Protein AF-A0A960NQZ5-F1 (afdb_monomer)

Structure (mmCIF, N/CA/C/O backbone):
data_AF-A0A960NQZ5-F1
#
_entry.id   AF-A0A960NQZ5-F1
#
loop_
_atom_site.group_PDB
_atom_site.id
_atom_site.type_symbol
_atom_site.label_atom_id
_atom_site.label_alt_id
_atom_site.label_comp_id
_atom_site.label_asym_id
_atom_site.label_entity_id
_atom_site.label_seq_id
_atom_site.pdbx_PDB_ins_code
_atom_site.Cartn_x
_atom_site.Cartn_y
_atom_site.Cartn_z
_atom_site.occupancy
_atom_site.B_iso_or_equiv
_atom_site.auth_seq_id
_atom_site.auth_comp_id
_atom_site.auth_asym_id
_atom_site.auth_atom_id
_atom_site.pdbx_PDB_model_num
ATOM 1 N N . MET A 1 1 ? -3.402 -42.164 -15.040 1.00 51.09 1 MET A N 1
ATOM 2 C CA . MET A 1 1 ? -3.351 -40.720 -14.704 1.00 51.09 1 MET A CA 1
ATOM 3 C C . MET A 1 1 ? -2.113 -40.122 -15.363 1.00 51.09 1 MET A C 1
ATOM 5 O O . MET A 1 1 ? -1.029 -40.626 -15.114 1.00 51.09 1 MET A O 1
ATOM 9 N N . ASN A 1 2 ? -2.264 -39.126 -16.243 1.00 53.41 2 ASN A N 1
ATOM 10 C CA . ASN A 1 2 ? -1.155 -38.558 -17.027 1.00 53.41 2 ASN A CA 1
ATOM 11 C C . ASN A 1 2 ? -0.142 -37.811 -16.142 1.00 53.41 2 ASN A C 1
ATOM 13 O O . ASN A 1 2 ? -0.533 -36.927 -15.376 1.00 53.41 2 ASN A O 1
ATOM 17 N N . SER A 1 3 ? 1.156 -38.098 -16.307 1.00 60.03 3 SER A N 1
ATOM 18 C CA . SER A 1 3 ? 2.256 -37.440 -15.573 1.00 60.03 3 SER A CA 1
ATOM 19 C C . SER A 1 3 ? 2.237 -35.912 -15.677 1.00 60.03 3 SER A C 1
ATOM 21 O O . SER A 1 3 ? 2.600 -35.227 -14.729 1.00 60.03 3 SER A O 1
ATOM 23 N N . THR A 1 4 ? 1.744 -35.345 -16.779 1.00 63.69 4 THR A N 1
ATOM 24 C CA . THR A 1 4 ? 1.601 -33.890 -16.965 1.00 63.69 4 THR A CA 1
ATOM 25 C C . THR A 1 4 ? 0.576 -33.255 -16.021 1.00 63.69 4 THR A C 1
ATOM 27 O O . THR A 1 4 ? 0.809 -32.158 -15.511 1.00 63.69 4 THR A O 1
ATOM 30 N N . ALA A 1 5 ? -0.528 -33.946 -15.724 1.00 58.44 5 ALA A N 1
ATOM 31 C CA . ALA A 1 5 ? -1.544 -33.459 -14.790 1.00 58.44 5 ALA A CA 1
ATOM 32 C C . ALA A 1 5 ? -1.043 -33.494 -13.336 1.00 58.44 5 ALA A C 1
ATOM 34 O O . ALA A 1 5 ? -1.313 -32.570 -12.568 1.00 58.44 5 ALA A O 1
ATOM 35 N N . ALA A 1 6 ? -0.265 -34.520 -12.978 1.00 58.34 6 ALA A N 1
ATOM 36 C CA . ALA A 1 6 ? 0.359 -34.635 -11.662 1.00 58.34 6 ALA A CA 1
ATOM 37 C C . ALA A 1 6 ? 1.424 -33.545 -11.435 1.00 58.34 6 ALA A C 1
ATOM 39 O O . ALA A 1 6 ? 1.431 -32.902 -10.384 1.00 58.34 6 ALA A O 1
ATOM 40 N N . THR A 1 7 ? 2.260 -33.254 -12.437 1.00 61.59 7 THR A N 1
ATOM 41 C CA . THR A 1 7 ? 3.264 -32.178 -12.367 1.00 61.59 7 THR A CA 1
ATOM 42 C C . THR A 1 7 ? 2.617 -30.795 -12.242 1.00 61.59 7 THR A C 1
ATOM 44 O O . THR A 1 7 ? 3.030 -30.001 -11.397 1.00 61.59 7 THR A O 1
ATOM 47 N N . ALA A 1 8 ? 1.547 -30.527 -12.999 1.00 60.34 8 ALA A N 1
ATOM 48 C CA . ALA A 1 8 ? 0.798 -29.267 -12.929 1.00 60.34 8 ALA A CA 1
ATOM 49 C C . ALA A 1 8 ? -0.034 -29.101 -11.641 1.00 60.34 8 ALA A C 1
ATOM 51 O O . ALA A 1 8 ? -0.421 -27.989 -11.275 1.00 60.34 8 ALA A O 1
ATOM 52 N N . ALA A 1 9 ? -0.379 -30.196 -10.960 1.00 59.53 9 ALA A N 1
ATOM 53 C CA . ALA A 1 9 ? -0.967 -30.138 -9.626 1.00 59.53 9 ALA A CA 1
ATOM 54 C C . ALA A 1 9 ? 0.113 -29.839 -8.575 1.00 59.53 9 ALA A C 1
ATOM 56 O O . ALA A 1 9 ? -0.083 -28.970 -7.729 1.00 59.53 9 ALA A O 1
ATOM 57 N N . ARG A 1 10 ? 1.276 -30.497 -8.670 1.00 60.41 10 ARG A N 1
ATOM 58 C CA . ARG A 1 10 ? 2.400 -30.314 -7.742 1.00 60.41 10 ARG A CA 1
ATOM 59 C C . ARG A 1 10 ? 2.958 -28.888 -7.774 1.00 60.41 10 ARG A C 1
ATOM 61 O O . ARG A 1 10 ? 3.167 -28.318 -6.709 1.00 60.41 10 ARG A O 1
ATOM 68 N N . SER A 1 11 ? 3.125 -28.285 -8.955 1.00 68.06 11 SER A N 1
ATOM 69 C CA . SER A 1 11 ? 3.586 -26.889 -9.069 1.00 68.06 11 SER A CA 1
ATOM 70 C C . SER A 1 11 ? 2.614 -25.903 -8.413 1.00 68.06 11 SER A C 1
ATOM 72 O O . SER A 1 11 ? 3.029 -25.000 -7.697 1.00 68.06 11 SER A O 1
ATOM 74 N N . ARG A 1 12 ? 1.307 -26.137 -8.565 1.00 66.69 12 ARG A N 1
ATOM 75 C CA . ARG A 1 12 ? 0.239 -25.279 -8.034 1.00 66.69 12 ARG A CA 1
ATOM 76 C C . ARG A 1 12 ? 0.196 -25.248 -6.508 1.00 66.69 12 ARG A C 1
ATOM 78 O O . ARG A 1 12 ? -0.053 -24.199 -5.924 1.00 66.69 12 ARG A O 1
ATOM 85 N N . TRP A 1 13 ? 0.437 -26.393 -5.871 1.00 67.56 13 TRP A N 1
ATOM 86 C CA . TRP A 1 13 ? 0.530 -26.487 -4.413 1.00 67.56 13 TRP A CA 1
ATOM 87 C C . TRP A 1 13 ? 1.811 -25.844 -3.876 1.00 67.56 13 TRP A C 1
ATOM 89 O O . TRP A 1 13 ? 1.761 -25.152 -2.863 1.00 67.56 13 TRP A O 1
ATOM 99 N N . VAL A 1 14 ? 2.935 -25.997 -4.582 1.00 71.75 14 VAL A N 1
ATOM 100 C CA . VAL A 1 14 ? 4.203 -25.339 -4.225 1.00 71.75 14 VAL A CA 1
ATOM 101 C C . VAL A 1 14 ? 4.087 -23.813 -4.340 1.00 71.75 14 VAL A C 1
ATOM 103 O O . VAL A 1 14 ? 4.524 -23.097 -3.444 1.00 71.75 14 VAL A O 1
ATOM 106 N N . GLU A 1 15 ? 3.419 -23.301 -5.377 1.00 70.56 15 GLU A N 1
ATOM 107 C CA . GLU A 1 15 ? 3.147 -21.864 -5.548 1.00 70.56 15 GLU A CA 1
ATOM 108 C C . GLU A 1 15 ? 2.175 -21.296 -4.497 1.00 70.56 15 GLU A C 1
ATOM 110 O O . GLU A 1 15 ? 2.203 -20.098 -4.210 1.00 70.56 15 GLU A O 1
ATOM 115 N N . ALA A 1 16 ? 1.305 -22.131 -3.922 1.00 72.31 16 ALA A N 1
ATOM 116 C CA . ALA A 1 16 ? 0.345 -21.730 -2.894 1.00 72.31 16 ALA A CA 1
ATOM 117 C C . ALA A 1 16 ? 0.937 -21.711 -1.476 1.00 72.31 16 ALA A C 1
ATOM 119 O O . ALA A 1 16 ? 0.377 -21.057 -0.596 1.00 72.31 16 ALA A O 1
ATOM 120 N N . TRP A 1 17 ? 2.061 -22.396 -1.243 1.00 77.88 17 TRP A N 1
ATOM 121 C CA . TRP A 1 17 ? 2.635 -22.540 0.095 1.00 77.88 17 TRP A CA 1
ATOM 122 C C . TRP A 1 17 ? 2.991 -21.212 0.774 1.00 77.88 17 TRP A C 1
ATOM 124 O O . TRP A 1 17 ? 2.628 -21.044 1.936 1.00 77.88 17 TRP A O 1
ATOM 134 N N . PRO A 1 18 ? 3.620 -20.225 0.108 1.00 76.69 18 PRO A N 1
ATOM 135 C CA . PRO A 1 18 ? 3.972 -19.004 0.816 1.00 76.69 18 PRO A CA 1
ATOM 136 C C . PRO A 1 18 ? 2.750 -18.114 1.103 1.00 76.69 18 PRO A C 1
ATOM 138 O O . PRO A 1 18 ? 2.785 -17.337 2.052 1.00 76.69 18 PRO A O 1
ATOM 141 N N . ASP A 1 19 ? 1.646 -18.276 0.365 1.00 73.19 19 ASP A N 1
ATOM 142 C CA . ASP A 1 19 ? 0.374 -17.610 0.684 1.00 73.19 19 ASP A CA 1
ATOM 143 C C . ASP A 1 19 ? -0.274 -18.257 1.917 1.00 73.19 19 ASP A C 1
ATOM 145 O O . ASP A 1 19 ? -0.779 -17.561 2.793 1.00 73.19 19 ASP A O 1
ATOM 149 N N . ALA A 1 20 ? -0.185 -19.587 2.034 1.00 74.56 20 ALA A N 1
ATOM 150 C CA . ALA A 1 20 ? -0.603 -20.313 3.232 1.00 74.56 20 ALA A CA 1
ATOM 151 C C . ALA A 1 20 ? 0.264 -19.959 4.456 1.00 74.56 20 ALA A C 1
ATOM 153 O O . ALA A 1 20 ? -0.261 -19.802 5.555 1.00 74.56 20 ALA A O 1
ATOM 154 N N . LEU A 1 21 ? 1.575 -19.773 4.277 1.00 79.06 21 LEU A N 1
ATOM 155 C CA . LEU A 1 21 ? 2.459 -19.291 5.342 1.00 79.06 21 LEU A CA 1
ATOM 156 C C . LEU A 1 21 ? 2.115 -17.861 5.764 1.00 79.06 21 LEU A C 1
ATOM 158 O O . LEU A 1 21 ? 2.070 -17.587 6.960 1.00 79.06 21 LEU A O 1
ATOM 162 N N . ALA A 1 22 ? 1.839 -16.963 4.815 1.00 76.06 22 ALA A N 1
ATOM 163 C CA . ALA A 1 22 ? 1.406 -15.605 5.131 1.00 76.06 22 ALA A CA 1
ATOM 164 C C . ALA A 1 22 ? 0.059 -15.602 5.877 1.00 76.06 22 ALA A C 1
ATOM 166 O O . ALA A 1 22 ? -0.100 -14.879 6.857 1.00 76.06 22 ALA A O 1
ATOM 167 N N . PHE A 1 23 ? -0.874 -16.470 5.477 1.00 75.38 23 PHE A N 1
ATOM 168 C CA . PHE A 1 23 ? -2.150 -16.673 6.163 1.00 75.38 23 PHE A CA 1
ATOM 169 C C . PHE A 1 23 ? -1.973 -17.117 7.618 1.00 75.38 23 PHE A C 1
ATOM 171 O O . PHE A 1 23 ? -2.480 -16.470 8.535 1.00 75.38 23 PHE A O 1
ATOM 178 N N . VAL A 1 24 ? -1.233 -18.210 7.835 1.00 80.62 24 VAL A N 1
ATOM 179 C CA . VAL A 1 24 ? -0.995 -18.763 9.176 1.00 80.62 24 VAL A CA 1
ATOM 180 C C . VAL A 1 24 ? -0.182 -17.791 10.026 1.00 80.62 24 VAL A C 1
ATOM 182 O O . VAL A 1 24 ? -0.505 -17.590 11.192 1.00 80.62 24 VAL A O 1
ATOM 185 N N . GLY A 1 25 ? 0.833 -17.148 9.446 1.00 81.62 25 GLY A N 1
ATOM 186 C CA . GLY A 1 25 ? 1.645 -16.139 10.121 1.00 81.62 25 GLY A CA 1
ATOM 187 C C . GLY A 1 25 ? 0.817 -14.942 10.582 1.00 81.62 25 GLY A C 1
ATOM 188 O O . GLY A 1 25 ? 0.929 -14.535 11.736 1.00 81.62 25 GLY A O 1
ATOM 189 N N . GLY A 1 26 ? -0.071 -14.425 9.727 1.00 77.44 26 GLY A N 1
ATOM 190 C CA . GLY A 1 26 ? -0.978 -13.337 10.091 1.00 77.44 26 GLY A CA 1
ATOM 191 C C . GLY A 1 26 ? -1.914 -13.722 11.238 1.00 77.44 26 GLY A C 1
ATOM 192 O O . GLY A 1 26 ? -2.037 -12.977 12.213 1.00 77.44 26 GLY A O 1
ATOM 193 N N . LEU A 1 27 ? -2.502 -14.921 11.170 1.00 78.12 27 LEU A N 1
ATOM 194 C CA . LEU A 1 27 ? -3.385 -15.430 12.219 1.00 78.12 27 LEU A CA 1
ATOM 195 C C . LEU A 1 27 ? -2.637 -15.640 13.544 1.00 78.12 27 LEU A C 1
ATOM 197 O O . LEU A 1 27 ? -3.156 -15.292 14.602 1.00 78.12 27 LEU A O 1
ATOM 201 N N . ALA A 1 28 ? -1.408 -16.159 13.491 1.00 83.12 28 ALA A N 1
ATOM 202 C CA . ALA A 1 28 ? -0.568 -16.368 14.666 1.00 83.12 28 ALA A CA 1
ATOM 203 C C . ALA A 1 28 ? -0.187 -15.046 15.346 1.00 83.12 28 ALA A C 1
ATOM 205 O O . ALA A 1 28 ? -0.262 -14.955 16.571 1.00 83.12 28 ALA A O 1
ATOM 206 N N . VAL A 1 29 ? 0.164 -14.011 14.571 1.00 82.69 29 VAL A N 1
ATOM 207 C CA . VAL A 1 29 ? 0.446 -12.666 15.103 1.00 82.69 29 VAL A CA 1
ATOM 208 C C . VAL A 1 29 ? -0.793 -12.090 15.783 1.00 82.69 29 VAL A C 1
ATOM 210 O O . VAL A 1 29 ? -0.707 -11.663 16.933 1.00 82.69 29 VAL A O 1
ATOM 213 N N . ALA A 1 30 ? -1.949 -12.133 15.113 1.00 81.69 30 ALA A N 1
ATOM 214 C CA . ALA A 1 30 ? -3.199 -11.619 15.667 1.00 81.69 30 ALA A CA 1
ATOM 215 C C . ALA A 1 30 ? -3.603 -12.351 16.959 1.00 81.69 30 ALA A C 1
ATOM 217 O O . ALA A 1 30 ? -3.996 -11.717 17.940 1.00 81.69 30 ALA A O 1
ATOM 218 N N . TRP A 1 31 ? -3.455 -13.679 16.982 1.00 81.31 31 TRP A N 1
ATOM 219 C CA . TRP A 1 31 ? -3.733 -14.505 18.155 1.00 81.31 31 TRP A CA 1
ATOM 220 C C . TRP A 1 31 ? -2.793 -14.187 19.321 1.00 81.31 31 TRP A C 1
ATOM 222 O O . TRP A 1 31 ? -3.250 -13.926 20.434 1.00 81.31 31 TRP A O 1
ATOM 232 N N . PHE A 1 32 ? -1.480 -14.169 19.072 1.00 87.50 32 PHE A N 1
ATOM 233 C CA . PHE A 1 32 ? -0.474 -13.915 20.104 1.00 87.50 32 PHE A CA 1
ATOM 234 C C . PHE A 1 32 ? -0.615 -12.516 20.710 1.00 87.50 32 PHE A C 1
ATOM 236 O O . PHE A 1 32 ? -0.531 -12.349 21.925 1.00 87.50 32 PHE A O 1
ATOM 243 N N . ALA A 1 33 ? -0.897 -11.519 19.872 1.00 85.06 33 ALA A N 1
ATOM 244 C CA . ALA A 1 33 ? -1.077 -10.141 20.302 1.00 85.06 33 ALA A CA 1
ATOM 245 C C . ALA A 1 33 ? -2.481 -9.847 20.870 1.00 85.06 33 ALA A C 1
ATOM 247 O O . ALA A 1 33 ? -2.750 -8.707 21.247 1.00 85.06 33 ALA A O 1
ATOM 248 N N . ARG A 1 34 ? -3.367 -10.857 20.952 1.00 87.88 34 ARG A N 1
ATOM 249 C CA . ARG A 1 34 ? -4.760 -10.746 21.434 1.00 87.88 34 ARG A CA 1
ATOM 250 C C . ARG A 1 34 ? -5.541 -9.616 20.758 1.00 87.88 34 ARG A C 1
ATOM 252 O O . ARG A 1 34 ? -6.336 -8.922 21.398 1.00 87.88 34 ARG A O 1
ATOM 259 N N . TRP A 1 35 ? -5.289 -9.439 19.466 1.00 87.19 35 TRP A N 1
ATOM 260 C CA . TRP A 1 35 ? -5.872 -8.368 18.673 1.00 87.19 35 TRP A CA 1
ATOM 261 C C . TRP A 1 35 ? -7.398 -8.427 18.685 1.00 87.19 35 TRP A C 1
ATOM 263 O O . TRP A 1 35 ? -7.996 -9.501 18.638 1.00 87.19 35 TRP A O 1
ATOM 273 N N . GLN A 1 36 ? -8.003 -7.247 18.771 1.00 86.62 36 GLN A N 1
ATOM 274 C CA . GLN A 1 36 ? -9.428 -6.981 18.611 1.00 86.62 36 GLN A CA 1
ATOM 275 C C . GLN A 1 36 ? -9.716 -6.501 17.184 1.00 86.62 36 GLN A C 1
ATOM 277 O O . GLN A 1 36 ? -8.801 -6.240 16.398 1.00 86.62 36 GLN A O 1
ATOM 282 N N . THR A 1 37 ? -10.996 -6.410 16.813 1.00 81.88 37 THR A N 1
ATOM 283 C CA . THR A 1 37 ? -11.402 -6.024 15.449 1.00 81.88 37 THR A CA 1
ATOM 284 C C . THR A 1 37 ? -10.767 -4.697 15.026 1.00 81.88 37 THR A C 1
ATOM 286 O O . THR A 1 37 ? -10.311 -4.578 13.892 1.00 81.88 37 THR A O 1
ATOM 289 N N . THR A 1 38 ? -10.642 -3.748 15.961 1.00 88.19 38 THR A N 1
ATOM 290 C CA . THR A 1 38 ? -9.900 -2.492 15.782 1.00 88.19 38 THR A CA 1
ATOM 291 C C . THR A 1 38 ? -8.464 -2.724 15.321 1.00 88.19 38 THR A C 1
ATOM 293 O O . THR A 1 38 ? -8.030 -2.133 14.336 1.00 88.19 38 THR A O 1
ATOM 296 N N . ASP A 1 39 ? -7.733 -3.612 15.990 1.00 89.75 39 ASP A N 1
ATOM 297 C CA . ASP A 1 39 ? -6.341 -3.897 15.653 1.00 89.75 39 ASP A CA 1
ATOM 298 C C . ASP A 1 39 ? -6.217 -4.484 14.246 1.00 89.75 39 ASP A C 1
ATOM 300 O O . ASP A 1 39 ? -5.328 -4.099 13.492 1.00 89.75 39 ASP A O 1
ATOM 304 N N . LEU A 1 40 ? -7.159 -5.349 13.856 1.00 84.44 40 LEU A N 1
ATOM 305 C CA . LEU A 1 40 ? -7.180 -5.944 12.524 1.00 84.44 40 LEU A CA 1
ATOM 306 C C . LEU A 1 40 ? -7.425 -4.906 11.425 1.00 84.44 40 LEU A C 1
ATOM 308 O O . LEU A 1 40 ? -6.712 -4.884 10.422 1.00 84.44 40 LEU A O 1
ATOM 312 N N . VAL A 1 41 ? -8.453 -4.067 11.570 1.00 86.44 41 VAL A N 1
ATOM 313 C CA . VAL A 1 41 ? -8.791 -3.099 10.515 1.00 86.44 41 VAL A CA 1
ATOM 314 C C . VAL A 1 41 ? -7.676 -2.070 10.340 1.00 86.44 41 VAL A C 1
ATOM 316 O O . VAL A 1 41 ? -7.329 -1.737 9.207 1.00 86.44 41 VAL A O 1
ATOM 319 N N . TRP A 1 42 ? -7.040 -1.639 11.434 1.00 92.62 42 TRP A N 1
ATOM 320 C CA . TRP A 1 42 ? -5.914 -0.710 11.375 1.00 92.62 42 TRP A CA 1
ATOM 321 C C . TRP A 1 42 ? -4.614 -1.357 10.902 1.00 92.62 42 TRP A C 1
ATOM 323 O O . TRP A 1 42 ? -3.864 -0.714 10.166 1.00 92.62 42 TRP A O 1
ATOM 333 N N . SER A 1 43 ? -4.352 -2.629 11.225 1.00 90.38 43 SER A N 1
ATOM 334 C CA . SER A 1 43 ? -3.197 -3.346 10.673 1.00 90.38 43 SER A CA 1
ATOM 335 C C . SER A 1 43 ? -3.337 -3.560 9.165 1.00 90.38 43 SER A C 1
ATOM 337 O O . SER A 1 43 ? -2.358 -3.420 8.426 1.00 90.38 43 SER A O 1
ATOM 339 N N . LEU A 1 44 ? -4.550 -3.864 8.689 1.00 87.38 44 LEU A N 1
ATOM 340 C CA . LEU A 1 44 ? -4.855 -3.986 7.263 1.00 87.38 44 LEU A CA 1
ATOM 341 C C . LEU A 1 44 ? -4.756 -2.636 6.549 1.00 87.38 44 LEU A C 1
ATOM 343 O O . LEU A 1 44 ? -4.164 -2.583 5.475 1.00 87.38 44 LEU A O 1
ATOM 347 N N . TRP A 1 45 ? -5.256 -1.554 7.153 1.00 93.00 45 TRP A N 1
ATOM 348 C CA . TRP A 1 45 ? -5.107 -0.194 6.625 1.00 93.00 45 TRP A CA 1
ATOM 349 C C . TRP A 1 45 ? -3.636 0.231 6.523 1.00 93.00 45 TRP A C 1
ATOM 351 O O . TRP A 1 45 ? -3.204 0.737 5.487 1.00 93.00 45 TRP A O 1
ATOM 361 N N . LEU A 1 46 ? -2.834 -0.021 7.565 1.00 94.88 46 LEU A N 1
ATOM 362 C CA . LEU A 1 46 ? -1.404 0.299 7.553 1.00 94.88 46 LEU A CA 1
ATOM 363 C C . LEU A 1 46 ? -0.678 -0.507 6.472 1.00 94.88 46 LEU A C 1
ATOM 365 O O . LEU A 1 46 ? 0.149 0.026 5.734 1.00 94.88 46 LEU A O 1
ATOM 369 N N . SER A 1 47 ? -1.012 -1.791 6.356 1.00 89.62 47 SER A N 1
ATOM 370 C CA . SER A 1 47 ? -0.424 -2.675 5.352 1.00 89.62 47 SER A CA 1
ATOM 371 C C . SER A 1 47 ? -0.810 -2.265 3.940 1.00 89.62 47 SER A C 1
ATOM 373 O O . SER A 1 47 ? 0.061 -2.212 3.074 1.00 89.62 47 SER A O 1
ATOM 375 N N . SER A 1 48 ? -2.082 -1.931 3.700 1.00 89.12 48 SER A N 1
ATOM 376 C CA . SER A 1 48 ? -2.522 -1.457 2.392 1.00 89.12 48 SER A CA 1
ATOM 377 C C . SER A 1 48 ? -1.810 -0.165 2.028 1.00 89.12 48 SER A C 1
ATOM 379 O O . SER A 1 48 ? -1.314 -0.077 0.912 1.00 89.12 48 SER A O 1
ATOM 381 N N . LEU A 1 49 ? -1.666 0.776 2.967 1.00 93.94 49 LEU A N 1
ATOM 382 C CA . LEU A 1 49 ? -0.944 2.025 2.750 1.00 93.94 49 LEU A CA 1
ATOM 383 C C . LEU A 1 49 ? 0.525 1.765 2.389 1.00 93.94 49 LEU A C 1
ATOM 385 O O . LEU A 1 49 ? 0.987 2.199 1.339 1.00 93.94 49 LEU A O 1
ATOM 389 N N . VAL A 1 50 ? 1.262 1.041 3.233 1.00 95.81 50 VAL A N 1
ATOM 390 C CA . VAL A 1 50 ? 2.714 0.864 3.073 1.00 95.81 50 VAL A CA 1
ATOM 391 C C . VAL A 1 50 ? 3.043 -0.049 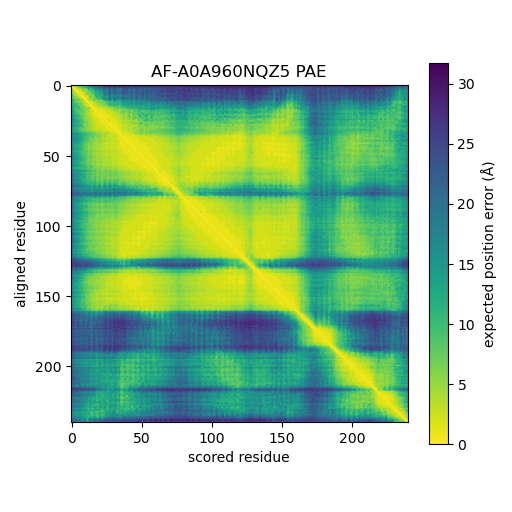1.893 1.00 95.81 50 VAL A C 1
ATOM 393 O O . VAL A 1 50 ? 3.814 0.330 1.011 1.00 95.81 50 VAL A O 1
ATOM 396 N N . VAL A 1 51 ? 2.451 -1.245 1.846 1.00 91.12 51 VAL A N 1
ATOM 397 C CA . VAL A 1 51 ? 2.731 -2.231 0.792 1.00 91.12 51 VAL A CA 1
ATOM 398 C C . VAL A 1 51 ? 2.139 -1.760 -0.535 1.00 91.12 51 VAL A C 1
ATOM 400 O O . VAL A 1 51 ? 2.802 -1.849 -1.567 1.00 91.12 51 VAL A O 1
ATOM 403 N N . GLY A 1 52 ? 0.935 -1.181 -0.521 1.00 87.88 52 GLY A N 1
ATOM 404 C CA . GLY A 1 52 ? 0.314 -0.586 -1.706 1.00 87.88 52 GLY A CA 1
ATOM 405 C C . GLY A 1 52 ? 1.129 0.563 -2.287 1.00 87.88 52 GLY A C 1
ATOM 406 O O . GLY A 1 52 ? 1.367 0.592 -3.496 1.00 87.88 52 GLY A O 1
ATOM 407 N N . TYR A 1 53 ? 1.645 1.462 -1.446 1.00 94.06 53 TYR A N 1
ATOM 408 C CA . TYR A 1 53 ? 2.508 2.540 -1.920 1.00 94.06 53 TYR A CA 1
ATOM 409 C C . TYR A 1 53 ? 3.845 2.019 -2.457 1.00 94.06 53 TYR A C 1
ATOM 411 O O . TYR A 1 53 ? 4.293 2.447 -3.521 1.00 94.06 53 TYR A O 1
ATOM 419 N N . ALA A 1 54 ? 4.447 1.024 -1.797 1.00 94.31 54 ALA A N 1
ATOM 420 C CA . ALA A 1 54 ? 5.636 0.353 -2.317 1.00 94.31 54 ALA A CA 1
ATOM 421 C C . ALA A 1 54 ? 5.381 -0.277 -3.700 1.00 94.31 54 ALA A C 1
ATOM 423 O O . ALA A 1 54 ? 6.229 -0.167 -4.586 1.00 94.31 54 ALA A O 1
ATOM 424 N N . MET A 1 55 ? 4.205 -0.872 -3.932 1.00 88.38 55 MET A N 1
ATOM 425 C CA . MET A 1 55 ? 3.809 -1.393 -5.247 1.00 88.38 55 MET A CA 1
ATOM 426 C C . MET A 1 55 ? 3.622 -0.287 -6.295 1.00 88.38 55 MET A C 1
ATOM 428 O O . MET A 1 55 ? 4.003 -0.476 -7.453 1.00 88.38 55 MET A O 1
ATOM 432 N N . ILE A 1 56 ? 3.082 0.877 -5.919 1.00 88.44 56 ILE A N 1
ATOM 433 C CA . ILE A 1 56 ? 2.980 2.046 -6.809 1.00 88.44 56 ILE A CA 1
ATOM 434 C C . ILE A 1 56 ? 4.376 2.500 -7.237 1.00 88.44 56 ILE A C 1
ATOM 436 O O . ILE A 1 56 ? 4.619 2.661 -8.433 1.00 88.44 56 ILE A O 1
ATOM 440 N N . LEU A 1 57 ? 5.313 2.640 -6.296 1.00 93.75 57 LEU A N 1
ATOM 441 C CA . LEU A 1 57 ? 6.700 2.995 -6.609 1.00 93.75 57 LEU A CA 1
ATOM 442 C C . LEU A 1 57 ? 7.358 1.928 -7.488 1.00 93.75 57 LEU A C 1
ATOM 444 O O . LEU A 1 57 ? 7.993 2.249 -8.495 1.00 93.75 57 LEU A 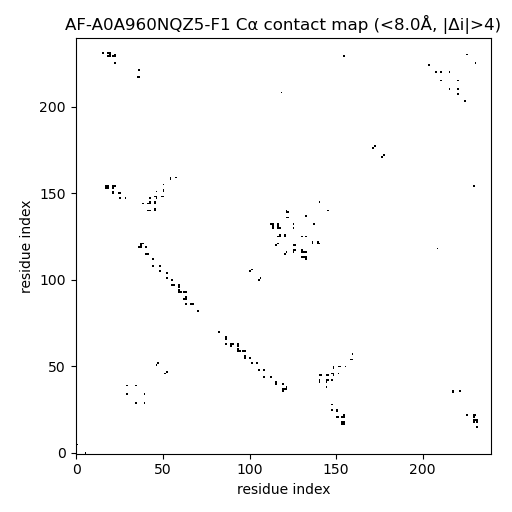O 1
ATOM 448 N N . TRP A 1 58 ? 7.169 0.652 -7.144 1.00 91.31 58 TRP A N 1
ATOM 449 C CA . TRP A 1 58 ? 7.736 -0.470 -7.881 1.00 91.31 58 TRP A CA 1
ATOM 450 C C . TRP A 1 58 ? 7.244 -0.521 -9.328 1.00 91.31 58 TRP A C 1
ATOM 452 O O . TRP A 1 58 ? 8.055 -0.689 -10.238 1.00 91.31 58 TRP A O 1
ATOM 462 N N . SER A 1 59 ? 5.940 -0.369 -9.548 1.00 86.94 59 SER A N 1
ATOM 463 C CA . SER A 1 59 ? 5.323 -0.438 -10.875 1.00 86.94 59 SER A CA 1
ATOM 464 C C . SER A 1 59 ? 5.579 0.822 -11.703 1.00 86.94 59 SER A C 1
ATOM 466 O O . SER A 1 59 ? 5.947 0.707 -12.871 1.00 86.94 59 SER A O 1
ATOM 468 N N . SER A 1 60 ? 5.484 2.008 -11.096 1.00 88.56 60 SER A N 1
ATOM 469 C CA . SER A 1 60 ? 5.708 3.288 -11.786 1.00 88.56 60 SER A CA 1
ATOM 470 C C . SER A 1 60 ? 7.155 3.450 -12.247 1.00 88.56 60 SER A C 1
ATOM 472 O O . SER A 1 60 ? 7.400 4.030 -13.297 1.00 88.56 60 SER A O 1
ATOM 474 N N . THR A 1 61 ? 8.121 2.889 -11.512 1.00 91.69 61 THR A N 1
ATOM 475 C CA . THR A 1 61 ? 9.540 2.894 -11.913 1.00 91.69 61 THR A CA 1
ATOM 476 C C . THR A 1 61 ? 9.944 1.688 -12.764 1.00 91.69 61 THR A C 1
ATOM 478 O O . THR A 1 61 ? 11.089 1.618 -13.202 1.00 91.69 61 THR A O 1
ATOM 481 N N . GLY A 1 62 ? 9.039 0.740 -13.039 1.00 89.19 62 GLY A N 1
ATOM 482 C CA . GLY A 1 62 ? 9.358 -0.494 -13.769 1.00 89.19 62 GLY A CA 1
ATOM 483 C C . GLY A 1 62 ? 9.959 -0.238 -15.152 1.00 89.19 62 GLY A C 1
ATOM 484 O O . GLY A 1 62 ? 11.049 -0.724 -15.448 1.00 89.19 62 GLY A O 1
ATOM 485 N N . MET A 1 63 ? 9.307 0.611 -15.951 1.00 86.06 63 MET A N 1
ATOM 486 C CA . MET A 1 63 ? 9.789 0.985 -17.287 1.00 86.06 63 MET A CA 1
ATOM 487 C C . MET A 1 63 ? 11.136 1.717 -17.231 1.00 86.06 63 MET A C 1
ATOM 489 O O . MET A 1 63 ? 12.001 1.486 -18.072 1.00 86.06 63 MET A O 1
ATOM 493 N N . LEU A 1 64 ? 11.341 2.563 -16.216 1.00 88.75 64 LEU A N 1
ATOM 494 C CA . LEU A 1 64 ? 12.604 3.267 -16.011 1.00 88.75 64 LEU A CA 1
ATOM 495 C C . LEU A 1 64 ? 13.743 2.294 -15.675 1.00 88.75 64 LEU A C 1
ATOM 497 O O . LEU A 1 64 ? 14.831 2.421 -16.229 1.00 88.75 64 LEU A O 1
ATOM 501 N N . ARG A 1 65 ? 13.493 1.301 -14.809 1.00 91.62 65 ARG A N 1
ATOM 502 C CA . ARG A 1 65 ? 14.477 0.259 -14.471 1.00 91.62 65 ARG A CA 1
ATOM 503 C C . ARG A 1 65 ? 14.846 -0.578 -15.693 1.00 91.62 65 ARG A C 1
ATOM 505 O O . ARG A 1 65 ? 16.028 -0.791 -15.942 1.00 91.62 65 ARG A O 1
ATOM 512 N N . GLU A 1 66 ? 13.854 -1.021 -16.465 1.00 87.94 66 GLU A N 1
ATOM 513 C CA . GLU A 1 66 ? 14.076 -1.791 -17.698 1.00 87.94 66 GLU A CA 1
ATOM 514 C C . GLU A 1 66 ? 14.881 -0.987 -18.725 1.00 87.94 66 GLU A C 1
ATOM 516 O O . GLU A 1 66 ? 15.854 -1.494 -19.288 1.00 87.94 66 GLU A O 1
ATOM 521 N N . PHE A 1 67 ? 14.528 0.288 -18.917 1.00 87.94 67 PHE A N 1
ATOM 522 C CA . PHE A 1 67 ? 15.261 1.190 -19.797 1.00 87.94 67 PHE A CA 1
ATOM 523 C C . PHE A 1 67 ? 16.705 1.403 -19.329 1.00 87.94 67 PHE A C 1
ATOM 525 O O . PHE A 1 67 ? 17.621 1.305 -20.139 1.00 87.94 67 PHE A O 1
ATOM 532 N N . ALA A 1 68 ? 16.927 1.649 -18.035 1.00 88.06 68 ALA A N 1
ATOM 533 C CA . ALA A 1 68 ? 18.260 1.874 -17.479 1.00 88.06 68 ALA A CA 1
ATOM 534 C C . ALA A 1 68 ? 19.174 0.650 -17.653 1.00 88.06 68 ALA A C 1
ATOM 536 O O . ALA A 1 68 ? 20.322 0.795 -18.077 1.00 88.06 68 ALA A O 1
ATOM 537 N N . VAL A 1 69 ? 18.655 -0.557 -17.395 1.00 87.88 69 VAL A N 1
ATOM 538 C CA . VAL A 1 69 ? 19.388 -1.812 -17.628 1.00 87.88 69 VAL A CA 1
ATOM 539 C C . VAL A 1 69 ? 19.710 -1.975 -19.116 1.00 87.88 69 VAL A C 1
ATOM 541 O O . VAL A 1 69 ? 20.865 -2.204 -19.472 1.00 87.88 69 VAL A O 1
ATOM 544 N N . GLY A 1 70 ? 18.720 -1.790 -19.997 1.00 86.31 70 GLY A N 1
ATOM 545 C CA . GLY A 1 70 ? 18.914 -1.894 -21.444 1.00 86.31 70 GLY A CA 1
ATOM 546 C C . GLY A 1 70 ? 19.949 -0.898 -21.974 1.00 86.31 70 GLY A C 1
ATOM 547 O O . GLY A 1 70 ? 20.892 -1.292 -22.660 1.00 86.31 70 GLY A O 1
ATOM 548 N N . ALA A 1 71 ? 19.831 0.374 -21.591 1.00 84.62 71 ALA A N 1
ATOM 549 C CA . ALA A 1 71 ? 20.735 1.442 -22.002 1.00 84.62 71 ALA A CA 1
ATOM 550 C C . ALA A 1 71 ? 22.178 1.219 -21.523 1.00 84.62 71 ALA A C 1
ATOM 552 O O . ALA A 1 71 ? 23.104 1.527 -22.271 1.00 84.62 71 ALA A O 1
ATOM 553 N N . GLY A 1 72 ? 22.370 0.658 -20.321 1.00 83.75 72 GLY A N 1
ATOM 554 C CA . GLY A 1 72 ? 23.694 0.320 -19.786 1.00 83.75 72 GLY A CA 1
ATOM 555 C C . GLY A 1 72 ? 24.357 -0.877 -20.479 1.00 83.75 72 GLY A C 1
ATOM 556 O O . GLY A 1 72 ? 25.582 -0.940 -20.564 1.00 83.75 72 GLY A O 1
ATOM 557 N N . THR A 1 73 ? 23.563 -1.817 -21.000 1.00 88.12 73 THR A N 1
ATOM 558 C CA . THR A 1 73 ? 24.080 -2.984 -21.745 1.00 88.12 73 THR A CA 1
ATOM 559 C C . THR A 1 73 ? 24.317 -2.715 -23.232 1.00 88.12 73 THR A C 1
ATOM 561 O O . THR A 1 73 ? 25.132 -3.394 -23.856 1.00 88.12 73 THR A O 1
ATOM 564 N N . ASP A 1 74 ? 23.638 -1.723 -23.809 1.00 82.38 74 ASP A N 1
ATOM 565 C CA . ASP A 1 74 ? 23.731 -1.404 -25.231 1.00 82.38 74 ASP A CA 1
ATOM 566 C C . ASP A 1 74 ? 24.959 -0.537 -25.554 1.00 82.38 74 ASP A C 1
ATOM 568 O O . ASP A 1 74 ? 25.012 0.654 -25.233 1.00 82.38 74 ASP A O 1
ATOM 572 N N . ARG A 1 75 ? 25.921 -1.137 -26.264 1.00 82.62 75 ARG A N 1
ATOM 573 C CA . ARG A 1 75 ? 27.180 -0.502 -26.683 1.00 82.62 75 ARG A CA 1
ATOM 574 C C . ARG A 1 75 ? 27.145 0.128 -28.078 1.00 82.62 75 ARG A C 1
ATOM 576 O O . ARG A 1 75 ? 28.199 0.484 -28.594 1.00 82.62 75 ARG A O 1
ATOM 583 N N . THR A 1 76 ? 25.971 0.274 -28.691 1.00 81.81 76 THR A N 1
ATOM 584 C CA . THR A 1 76 ? 25.842 0.838 -30.043 1.00 81.81 76 THR A CA 1
ATOM 585 C C . THR A 1 76 ? 26.276 2.317 -30.081 1.00 81.81 76 THR A C 1
ATOM 587 O O . THR A 1 76 ? 25.622 3.155 -29.440 1.00 81.81 76 THR A O 1
ATOM 590 N N . PRO A 1 77 ? 27.344 2.676 -30.826 1.00 73.81 77 PRO A N 1
ATOM 591 C CA . PRO A 1 77 ? 27.816 4.057 -30.944 1.00 73.81 77 PRO A CA 1
ATOM 592 C C . PRO A 1 77 ? 26.777 4.982 -31.595 1.00 73.81 77 PRO A C 1
ATOM 594 O O . PRO A 1 77 ? 25.971 4.548 -32.413 1.00 73.81 77 PRO A O 1
ATOM 597 N N . GLY A 1 78 ? 26.793 6.272 -31.243 1.00 77.12 78 GLY A N 1
ATOM 598 C CA . GLY A 1 78 ? 25.959 7.302 -31.887 1.00 77.12 78 GLY A CA 1
ATOM 599 C C . GLY A 1 78 ? 24.504 7.398 -31.403 1.00 77.12 78 GLY A C 1
ATOM 600 O O . GLY A 1 78 ? 23.771 8.273 -31.850 1.00 77.12 78 GLY A O 1
ATOM 601 N N . THR A 1 79 ? 24.072 6.561 -30.454 1.00 84.50 79 THR A N 1
ATOM 602 C CA . THR A 1 79 ? 22.667 6.505 -29.990 1.00 84.50 79 THR A CA 1
ATOM 603 C C . THR A 1 79 ? 22.354 7.389 -28.774 1.00 84.50 79 THR A C 1
ATOM 605 O O . THR A 1 79 ? 21.207 7.443 -28.325 1.00 84.50 79 THR A O 1
ATOM 608 N N . LEU A 1 80 ? 23.350 8.096 -28.225 1.00 85.19 80 LEU A N 1
ATOM 609 C CA . LEU A 1 80 ? 23.235 8.805 -26.944 1.00 85.19 80 LEU A CA 1
ATOM 610 C C . LEU A 1 80 ? 22.116 9.869 -26.908 1.00 85.19 80 LEU A C 1
ATOM 612 O O . LEU A 1 80 ? 21.325 9.821 -25.967 1.00 85.19 80 LEU A O 1
ATOM 616 N N . PRO A 1 81 ? 21.960 10.771 -27.900 1.00 88.06 81 PRO A N 1
ATOM 617 C CA . PRO A 1 81 ? 20.887 11.771 -27.864 1.00 88.06 81 PRO A CA 1
ATOM 618 C C . PRO A 1 81 ? 19.488 11.139 -27.855 1.00 88.06 81 PRO A C 1
ATOM 620 O O . PRO A 1 81 ? 18.611 11.578 -27.115 1.00 88.06 81 PRO A O 1
ATOM 623 N N . GLY A 1 82 ? 19.297 10.059 -28.623 1.00 87.75 82 GLY A N 1
ATOM 624 C CA . GLY A 1 82 ? 18.039 9.310 -28.653 1.00 87.75 82 GLY A CA 1
ATOM 625 C C . GLY A 1 82 ? 17.743 8.615 -27.322 1.00 87.75 82 GLY A C 1
ATOM 626 O O . GLY A 1 82 ? 16.621 8.692 -26.825 1.00 87.75 82 GLY A O 1
ATOM 627 N N . LYS A 1 83 ? 18.760 8.001 -26.700 1.00 88.38 83 LYS A N 1
ATOM 628 C CA . LYS A 1 83 ? 18.643 7.404 -25.360 1.00 88.38 83 LYS A CA 1
ATOM 629 C C . LYS A 1 83 ? 18.289 8.450 -24.304 1.00 88.38 83 LYS A C 1
ATOM 631 O O . LYS A 1 83 ? 17.438 8.185 -23.464 1.00 88.38 83 LYS A O 1
ATOM 636 N N . LEU A 1 84 ? 18.896 9.635 -24.357 1.00 89.94 84 LEU A N 1
ATOM 637 C CA . LEU A 1 84 ? 18.578 10.718 -23.427 1.00 89.94 84 LEU A CA 1
ATOM 638 C C . LEU A 1 84 ? 17.134 11.192 -23.595 1.00 89.94 84 LEU A C 1
ATOM 640 O O . LEU A 1 84 ? 16.412 11.246 -22.607 1.00 89.94 84 LEU A O 1
ATOM 644 N N . LEU A 1 85 ? 16.680 11.443 -24.827 1.00 92.31 85 LEU A N 1
ATOM 645 C CA . LEU A 1 85 ? 15.299 11.859 -25.085 1.00 92.31 85 LEU A CA 1
ATOM 646 C C . LEU A 1 85 ? 14.282 10.827 -24.575 1.00 92.31 85 LEU A C 1
ATOM 648 O O . LEU A 1 85 ? 13.360 11.174 -23.836 1.00 92.31 85 LEU A O 1
ATOM 652 N N . VAL A 1 86 ? 14.460 9.552 -24.935 1.00 89.38 86 VAL A N 1
ATOM 653 C CA . VAL A 1 86 ? 13.565 8.470 -24.496 1.00 89.38 86 VAL A CA 1
ATOM 654 C C . VAL A 1 86 ? 13.618 8.300 -22.977 1.00 89.38 86 VAL A C 1
ATOM 656 O O . VAL A 1 86 ? 12.574 8.206 -22.335 1.00 89.38 86 VAL A O 1
ATOM 659 N N . GLY A 1 87 ? 14.816 8.327 -22.389 1.00 91.38 87 GLY A N 1
ATOM 660 C CA . GLY A 1 87 ? 15.009 8.252 -20.944 1.00 91.38 87 GLY A CA 1
ATOM 661 C C . GLY A 1 87 ? 14.323 9.398 -20.199 1.00 91.38 87 GLY A C 1
ATOM 662 O O . GLY A 1 87 ? 13.663 9.153 -19.192 1.00 91.38 87 GLY A O 1
ATOM 663 N N . SER A 1 88 ? 14.401 10.627 -20.715 1.00 92.44 88 SER A N 1
ATOM 664 C CA . SER A 1 88 ? 13.711 11.792 -20.153 1.00 92.44 88 SER A CA 1
ATOM 665 C C . SER A 1 88 ? 12.192 11.659 -20.228 1.00 92.44 88 SER A C 1
ATOM 667 O O . SER A 1 88 ? 11.518 11.963 -19.247 1.00 92.44 88 SER A O 1
ATOM 669 N N . LEU A 1 89 ? 11.640 11.167 -21.342 1.00 93.06 89 LEU A N 1
ATOM 670 C CA . LEU A 1 89 ? 10.196 10.942 -21.476 1.00 93.06 89 LEU A CA 1
ATOM 671 C C . LEU A 1 89 ? 9.697 9.864 -20.505 1.00 93.06 89 LEU A C 1
ATOM 673 O O . LEU A 1 89 ? 8.702 10.072 -19.810 1.00 93.06 89 LEU A O 1
ATOM 677 N N . ILE A 1 90 ? 10.411 8.738 -20.408 1.00 91.62 90 ILE A N 1
ATOM 678 C CA . ILE A 1 90 ? 10.083 7.656 -19.468 1.00 91.62 90 ILE A 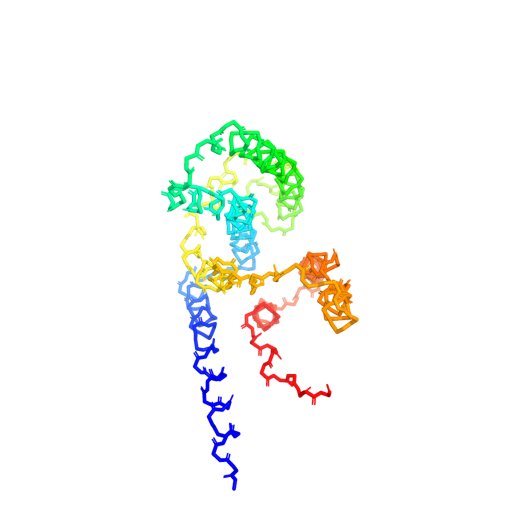CA 1
ATOM 679 C C . ILE A 1 90 ? 10.209 8.148 -18.023 1.00 91.62 90 ILE A C 1
ATOM 681 O O . ILE A 1 90 ? 9.321 7.898 -17.206 1.00 91.62 90 ILE A O 1
ATOM 685 N N . GLY A 1 91 ? 11.290 8.860 -17.702 1.00 93.88 91 GLY A N 1
ATOM 686 C CA . GLY A 1 91 ? 11.534 9.419 -16.374 1.00 93.88 91 GLY A CA 1
ATOM 687 C C . GLY A 1 91 ? 10.465 10.432 -15.969 1.00 93.88 91 GLY A C 1
ATOM 688 O O . GLY A 1 91 ? 9.891 10.313 -14.888 1.00 93.88 91 GLY A O 1
ATOM 689 N N . GLY A 1 92 ? 10.135 11.371 -16.859 1.00 94.94 92 GLY A N 1
ATOM 690 C CA . GLY A 1 92 ? 9.081 12.363 -16.648 1.00 94.94 92 GLY A CA 1
ATOM 691 C C . GLY A 1 92 ? 7.705 11.723 -16.462 1.00 94.94 92 GLY A C 1
ATOM 692 O O . GLY A 1 92 ? 7.003 12.047 -15.505 1.00 94.94 92 GLY A O 1
ATOM 693 N N . GLY A 1 93 ? 7.348 10.752 -17.309 1.00 91.31 93 GLY A N 1
ATOM 694 C CA . GLY A 1 93 ? 6.113 9.982 -17.158 1.00 91.31 93 GLY A CA 1
ATOM 695 C C . GLY A 1 93 ? 6.056 9.220 -15.831 1.00 91.31 93 GLY A C 1
ATOM 696 O O . GLY A 1 93 ? 5.052 9.286 -15.128 1.00 91.31 93 GLY A O 1
ATOM 697 N N . SER A 1 94 ? 7.150 8.561 -15.438 1.00 91.44 94 SER A N 1
ATOM 698 C CA . SER A 1 94 ? 7.241 7.834 -14.162 1.00 91.44 94 SER A CA 1
ATOM 699 C C . SER A 1 94 ? 7.057 8.770 -12.962 1.00 91.44 94 SER A C 1
ATOM 701 O O . SER A 1 94 ? 6.300 8.452 -12.046 1.00 91.44 94 SER A O 1
ATOM 703 N N . LEU A 1 95 ? 7.704 9.942 -12.979 1.00 96.25 95 LEU A N 1
ATOM 704 C CA . LEU A 1 95 ? 7.574 10.955 -11.929 1.00 96.25 95 LEU A CA 1
ATOM 705 C C . LEU A 1 95 ? 6.138 11.478 -11.825 1.00 96.25 95 LEU A C 1
ATOM 707 O O . LEU A 1 95 ? 5.591 11.548 -10.726 1.00 96.25 95 LEU A O 1
ATOM 711 N N . MET A 1 96 ? 5.512 11.793 -12.961 1.00 95.56 96 MET A N 1
ATOM 712 C CA . MET A 1 96 ? 4.114 12.220 -13.008 1.00 95.56 96 MET A CA 1
ATOM 713 C C . MET A 1 96 ? 3.188 11.166 -12.383 1.00 95.56 96 MET A C 1
ATOM 715 O O . MET A 1 96 ? 2.345 11.514 -11.557 1.00 95.56 96 MET A O 1
ATOM 719 N N . MET A 1 97 ? 3.362 9.885 -12.732 1.00 91.31 97 MET A N 1
ATOM 720 C CA . MET A 1 97 ? 2.552 8.794 -12.175 1.00 91.31 97 MET A CA 1
ATOM 721 C C . MET A 1 97 ? 2.732 8.655 -10.663 1.00 91.31 97 MET A C 1
ATOM 723 O O . MET A 1 97 ? 1.741 8.472 -9.958 1.00 91.31 97 MET A O 1
ATOM 727 N N . ILE A 1 98 ? 3.966 8.780 -10.159 1.00 95.50 98 ILE A N 1
ATOM 728 C CA . ILE A 1 98 ? 4.240 8.763 -8.717 1.00 95.50 98 ILE A CA 1
ATOM 729 C C . ILE A 1 98 ? 3.483 9.901 -8.038 1.00 95.50 98 ILE A C 1
ATOM 731 O O . ILE A 1 98 ? 2.695 9.631 -7.144 1.00 95.50 98 ILE A O 1
ATOM 735 N N . VAL A 1 99 ? 3.644 11.146 -8.498 1.00 97.06 99 VAL A N 1
ATOM 736 C CA . VAL A 1 99 ? 2.982 12.313 -7.888 1.00 97.06 99 VAL A CA 1
ATOM 737 C C . VAL A 1 99 ? 1.459 12.165 -7.897 1.00 97.06 99 VAL A C 1
ATOM 739 O O . VAL A 1 99 ? 0.817 12.336 -6.859 1.00 97.06 99 VAL A O 1
ATOM 742 N N . PHE A 1 100 ? 0.879 11.806 -9.046 1.00 94.69 100 PHE A N 1
ATOM 743 C CA . PHE A 1 100 ? -0.563 11.603 -9.178 1.00 94.69 100 PHE A CA 1
ATOM 744 C C . PHE A 1 100 ? -1.069 10.544 -8.195 1.00 94.69 100 PHE A C 1
ATOM 746 O O . PHE A 1 100 ? -2.018 10.790 -7.444 1.00 94.69 100 PHE A O 1
ATOM 753 N N . PHE A 1 101 ? -0.422 9.376 -8.162 1.00 92.75 101 PHE A N 1
ATOM 754 C CA . PHE A 1 101 ? -0.845 8.309 -7.271 1.00 92.75 101 PHE A CA 1
ATOM 755 C C . PHE A 1 101 ? -0.561 8.622 -5.809 1.00 92.75 101 PHE A C 1
ATOM 757 O O . PHE A 1 101 ? -1.379 8.239 -4.990 1.00 92.75 101 PHE A O 1
ATOM 764 N N . THR A 1 102 ? 0.492 9.354 -5.447 1.00 95.50 102 THR A N 1
ATOM 765 C CA . THR A 1 102 ? 0.709 9.797 -4.061 1.00 95.50 102 THR A CA 1
ATOM 766 C C . THR A 1 102 ? -0.476 10.618 -3.560 1.00 95.50 102 THR A C 1
ATOM 768 O O . THR A 1 102 ? -1.009 10.321 -2.492 1.00 95.50 102 THR A O 1
ATOM 771 N N . VAL A 1 103 ? -0.935 11.599 -4.343 1.00 96.19 103 VAL A N 1
ATOM 772 C CA . VAL A 1 103 ? -2.092 12.429 -3.971 1.00 96.19 103 VAL A CA 1
ATOM 773 C C . VAL A 1 103 ? -3.370 11.593 -3.935 1.00 96.19 103 VAL A C 1
ATOM 775 O O . VAL A 1 103 ? -4.100 11.625 -2.947 1.00 96.19 103 VAL A O 1
ATOM 778 N N . HIS A 1 104 ? -3.633 10.809 -4.981 1.00 89.81 104 HIS A N 1
ATOM 779 C CA . HIS A 1 104 ? -4.865 10.031 -5.092 1.00 89.81 104 HIS A CA 1
ATOM 780 C C . HIS A 1 104 ? -4.955 8.912 -4.040 1.00 89.81 104 HIS A C 1
ATOM 782 O O . HIS A 1 104 ? -5.932 8.816 -3.300 1.00 89.81 104 HIS A O 1
ATOM 788 N N . PHE A 1 105 ? -3.921 8.078 -3.942 1.00 90.94 105 PHE A N 1
ATOM 789 C CA . PHE A 1 105 ? -3.843 6.950 -3.015 1.00 90.94 105 PHE A CA 1
ATOM 790 C C . PHE A 1 105 ? -3.733 7.410 -1.561 1.00 90.94 105 PHE A C 1
ATOM 792 O O . PHE A 1 105 ? -4.396 6.840 -0.692 1.00 90.94 105 PHE A O 1
ATOM 799 N N . GLY A 1 106 ? -2.921 8.441 -1.304 1.00 94.19 106 GLY A N 1
ATOM 800 C CA . GLY A 1 106 ? -2.762 9.033 0.020 1.00 94.19 106 GLY A CA 1
ATOM 801 C C . GLY A 1 106 ? -4.048 9.701 0.496 1.00 94.19 106 GLY A C 1
ATOM 802 O O . GLY A 1 106 ? -4.507 9.409 1.596 1.00 94.19 106 GLY A O 1
ATOM 803 N N . GLY A 1 107 ? -4.685 10.514 -0.353 1.00 91.62 107 GLY A N 1
ATOM 804 C CA . GLY A 1 107 ? -5.976 11.137 -0.052 1.00 91.62 107 GLY A CA 1
ATOM 805 C C . GLY A 1 107 ? -7.077 10.106 0.202 1.00 91.62 107 GLY A C 1
ATOM 806 O O . GLY A 1 107 ? -7.850 10.246 1.148 1.00 91.62 107 GLY A O 1
ATOM 807 N N . PHE A 1 108 ? -7.098 9.020 -0.573 1.00 89.88 108 PHE A N 1
ATOM 808 C CA . PHE A 1 108 ? -8.010 7.907 -0.337 1.00 89.88 108 PHE A CA 1
ATOM 809 C C . PHE A 1 108 ? -7.770 7.226 1.027 1.00 89.88 108 PHE A C 1
ATOM 811 O O . PHE A 1 108 ? -8.714 7.026 1.791 1.00 89.88 108 PHE A O 1
ATOM 818 N N . HIS A 1 109 ? -6.516 6.908 1.372 1.00 92.44 109 HIS A N 1
ATOM 819 C CA . HIS A 1 109 ? -6.189 6.286 2.663 1.00 92.44 109 HIS A CA 1
ATOM 820 C C . HIS A 1 109 ? -6.457 7.209 3.847 1.00 92.44 109 HIS A C 1
ATOM 822 O O . HIS A 1 109 ? -6.875 6.727 4.898 1.00 92.44 109 HIS A O 1
ATOM 828 N N . PHE A 1 110 ? -6.259 8.512 3.667 1.00 94.56 110 PHE A N 1
ATOM 829 C CA . PHE A 1 110 ? -6.617 9.522 4.649 1.00 94.56 110 PHE A CA 1
ATOM 830 C C . PHE A 1 110 ? -8.137 9.594 4.862 1.00 94.56 110 PHE A C 1
ATOM 832 O O . PHE A 1 110 ? -8.610 9.538 5.990 1.00 94.56 110 PHE A O 1
ATOM 839 N N . GLY A 1 111 ? -8.933 9.637 3.789 1.00 89.75 111 GLY A N 1
ATOM 840 C CA . GLY A 1 111 ? -10.391 9.561 3.916 1.00 89.75 111 GLY A CA 1
ATOM 841 C C . GLY A 1 111 ? -10.826 8.280 4.633 1.00 89.75 111 GLY A C 1
ATOM 842 O O . GLY A 1 111 ? -11.658 8.311 5.533 1.00 89.75 111 GLY A O 1
ATOM 843 N N . HIS A 1 112 ? -10.202 7.150 4.300 1.00 87.38 112 HIS A N 1
ATOM 844 C CA . HIS A 1 112 ? -10.477 5.876 4.951 1.00 87.38 112 HIS A CA 1
ATOM 845 C C . HIS A 1 112 ? -10.073 5.860 6.440 1.00 87.38 112 HIS A C 1
ATOM 847 O O . HIS A 1 112 ? -10.815 5.313 7.252 1.00 87.38 112 HIS A O 1
ATOM 853 N N . SER A 1 113 ? -8.963 6.492 6.837 1.00 92.56 113 SER A N 1
ATOM 854 C CA . SER A 1 113 ? -8.574 6.568 8.252 1.00 92.56 113 SER A CA 1
ATOM 855 C C . SER A 1 113 ? -9.556 7.398 9.080 1.00 92.56 113 SER A C 1
ATOM 857 O O . SER A 1 113 ? -9.791 7.052 10.233 1.00 92.56 113 SER A O 1
ATOM 859 N N . VAL A 1 114 ? -10.191 8.426 8.500 1.00 91.69 114 VAL A N 1
ATOM 860 C CA . VAL A 1 114 ? -11.298 9.165 9.142 1.00 91.69 114 VAL A CA 1
ATOM 861 C C . VAL A 1 114 ? -12.462 8.223 9.464 1.00 91.69 114 VAL A C 1
ATOM 863 O O . VAL A 1 114 ? -12.920 8.183 10.606 1.00 91.69 114 VAL A O 1
ATOM 866 N N . PHE A 1 115 ? -12.895 7.402 8.499 1.00 87.38 115 PHE A N 1
ATOM 867 C CA . PHE A 1 115 ? -13.940 6.398 8.739 1.00 87.38 115 PHE A CA 1
ATOM 868 C C . PHE A 1 115 ? -13.522 5.391 9.817 1.00 87.38 115 PHE A C 1
ATOM 870 O O . PHE A 1 115 ? -14.281 5.135 10.751 1.00 87.38 115 PHE A O 1
ATOM 877 N N . LEU A 1 116 ? -12.309 4.838 9.731 1.00 87.81 116 LEU A N 1
ATOM 878 C CA . LEU A 1 116 ? -11.822 3.885 10.730 1.00 87.81 116 LEU A CA 1
ATOM 879 C C . LEU A 1 116 ? -11.731 4.507 12.121 1.00 87.81 116 LEU A C 1
ATOM 881 O O . LEU A 1 116 ? -12.078 3.846 13.092 1.00 87.81 116 LEU A O 1
ATOM 885 N N . ASN A 1 117 ? -11.333 5.773 12.233 1.00 89.75 117 ASN A N 1
ATOM 886 C CA . ASN A 1 117 ? -11.267 6.467 13.513 1.00 89.75 117 ASN A CA 1
ATOM 887 C C . ASN A 1 117 ? -12.656 6.626 14.154 1.00 89.75 117 ASN A C 1
ATOM 889 O O . ASN A 1 117 ? -12.787 6.515 15.369 1.00 89.75 117 ASN A O 1
ATOM 893 N N . GLN A 1 118 ? -13.705 6.806 13.345 1.00 85.25 118 GLN A N 1
ATOM 894 C CA . GLN A 1 118 ? -15.081 6.915 13.830 1.00 85.25 118 GLN A CA 1
ATOM 895 C C . GLN A 1 118 ? -15.651 5.577 14.336 1.00 85.25 118 GLN A C 1
ATOM 897 O O . GLN A 1 118 ? -16.340 5.551 15.356 1.00 85.25 118 GLN A O 1
ATOM 902 N N . PHE A 1 119 ? -15.388 4.465 13.640 1.00 84.25 119 PHE A N 1
ATOM 903 C CA . PHE A 1 119 ? -15.974 3.155 13.981 1.00 84.25 119 PHE A CA 1
ATOM 904 C C . PHE A 1 119 ? -15.080 2.289 14.877 1.00 84.25 119 PHE A C 1
ATOM 906 O O . PHE A 1 119 ? -15.577 1.503 15.683 1.00 84.25 119 PHE A O 1
ATOM 913 N N . PHE A 1 120 ? -13.766 2.435 14.743 1.00 87.56 120 PHE A N 1
ATOM 914 C CA . PHE A 1 120 ? -12.746 1.605 15.375 1.00 87.56 120 PHE A CA 1
ATOM 915 C C . PHE A 1 120 ? -11.588 2.475 15.897 1.00 87.56 120 PHE A C 1
ATOM 917 O O . PHE A 1 120 ? -10.459 2.329 15.443 1.00 87.56 120 PHE A O 1
ATOM 924 N N . PRO A 1 121 ? -11.817 3.408 16.830 1.00 91.12 121 PRO A N 1
ATOM 925 C CA . PRO A 1 121 ? -10.765 4.300 17.313 1.00 91.12 121 PRO A CA 1
ATOM 926 C C . PRO A 1 121 ? -9.637 3.526 18.010 1.00 91.12 121 PRO A C 1
ATOM 928 O O . PRO A 1 121 ? -9.892 2.670 18.860 1.00 91.12 121 PRO A O 1
ATOM 931 N N . VAL A 1 122 ? -8.385 3.848 17.665 1.00 91.94 122 VAL A N 1
ATOM 932 C CA . VAL A 1 122 ? -7.175 3.252 18.276 1.00 91.94 122 VAL A CA 1
ATOM 933 C C . VAL A 1 122 ? -6.841 3.908 19.614 1.00 91.94 122 VAL A C 1
ATOM 935 O O . VAL A 1 122 ? -6.326 3.246 20.523 1.00 91.94 122 VAL A O 1
ATOM 938 N N . LEU A 1 123 ? -7.143 5.204 19.728 1.00 90.69 123 LEU A N 1
ATOM 939 C CA . LEU A 1 123 ? -6.958 5.998 20.935 1.00 90.69 123 LEU A CA 1
ATOM 940 C C . LEU A 1 123 ? -8.287 6.139 21.691 1.00 90.69 123 LEU A C 1
ATOM 942 O O . LEU A 1 123 ? -9.313 6.409 21.060 1.00 90.69 123 LEU A O 1
ATOM 946 N N . PRO A 1 124 ? -8.304 5.976 23.026 1.00 80.44 124 PRO A N 1
ATOM 947 C CA . PRO A 1 124 ? -9.522 6.116 23.822 1.00 80.44 124 PRO A CA 1
ATOM 948 C C . PRO A 1 124 ? -10.181 7.492 23.679 1.00 80.44 124 PRO A C 1
ATOM 950 O O . PRO A 1 124 ? -11.409 7.575 23.614 1.00 80.44 124 PRO A O 1
ATOM 953 N N . GLU A 1 125 ? -9.379 8.558 23.582 1.00 75.25 125 GLU A N 1
ATOM 954 C CA . GLU A 1 125 ? -9.856 9.942 23.489 1.00 75.25 125 GLU A CA 1
ATOM 955 C C . GLU A 1 125 ? -10.473 10.268 22.119 1.00 75.25 125 GLU A C 1
ATOM 957 O O . GLU A 1 125 ? -11.282 11.186 21.999 1.00 75.25 125 GLU A O 1
ATOM 962 N N . ALA A 1 126 ? -10.169 9.483 21.079 1.00 69.19 126 ALA A N 1
ATOM 963 C CA . ALA A 1 126 ? -10.688 9.717 19.731 1.00 69.19 126 ALA A CA 1
ATOM 964 C C . ALA A 1 126 ? -12.220 9.564 19.633 1.00 69.19 126 ALA A C 1
ATOM 966 O O . ALA A 1 126 ? -12.831 10.094 18.709 1.00 69.19 126 ALA A O 1
ATOM 967 N N . LYS A 1 127 ? -12.865 8.895 20.603 1.00 62.88 127 LYS A N 1
ATOM 968 C CA . LYS A 1 127 ? -14.332 8.754 20.651 1.00 62.88 127 LYS A CA 1
ATOM 969 C C . LYS A 1 127 ? -15.071 10.057 20.950 1.00 62.88 127 LYS A C 1
ATOM 971 O O . LYS A 1 127 ? -16.266 10.127 20.673 1.00 62.88 127 LYS A O 1
ATOM 976 N N . THR A 1 128 ? -14.415 11.044 21.560 1.00 58.25 128 THR A N 1
ATOM 977 C CA . THR A 1 128 ? -15.118 12.175 22.183 1.00 58.25 128 THR A CA 1
ATOM 978 C C . THR A 1 128 ? -14.760 13.541 21.611 1.00 58.25 128 THR A C 1
ATOM 980 O O . THR A 1 128 ? -15.567 14.455 21.763 1.00 58.25 128 THR A O 1
ATOM 983 N N . THR A 1 129 ? -13.612 13.713 20.945 1.00 59.41 129 THR A N 1
ATOM 984 C CA . THR A 1 129 ? -13.106 15.069 20.649 1.00 59.41 129 THR A CA 1
ATOM 985 C C . THR A 1 129 ? -12.686 15.349 19.205 1.00 59.41 129 THR A C 1
ATOM 987 O O . THR A 1 129 ? -12.735 16.513 18.807 1.00 59.41 129 THR A O 1
ATOM 990 N N . HIS A 1 130 ? -12.327 14.353 18.384 1.00 67.25 130 HIS A N 1
ATOM 991 C CA . HIS A 1 130 ? -11.761 14.620 17.051 1.00 67.25 130 HIS A CA 1
ATOM 992 C C . HIS A 1 130 ? -12.308 13.699 15.954 1.00 67.25 130 HIS A C 1
ATOM 994 O O . HIS A 1 130 ? -12.013 12.509 15.903 1.00 67.25 130 HIS A O 1
ATOM 1000 N N . LEU A 1 131 ? -13.052 14.289 15.009 1.00 75.88 131 LEU A N 1
ATOM 1001 C CA . LEU A 1 131 ? -13.485 13.620 13.773 1.00 75.88 131 LEU A CA 1
ATOM 1002 C C . LEU A 1 131 ? -12.295 13.216 12.883 1.00 75.88 131 LEU A C 1
ATOM 1004 O O . LEU A 1 131 ? -12.385 12.257 12.126 1.00 75.88 131 LEU A O 1
ATOM 1008 N N . TRP A 1 132 ? -11.185 13.951 12.966 1.00 89.25 132 TRP A N 1
ATOM 1009 C CA . TRP A 1 132 ? -10.030 13.795 12.088 1.00 89.25 132 TRP A CA 1
ATOM 1010 C C . TRP A 1 132 ? -8.886 13.140 12.871 1.00 89.25 132 TRP A C 1
ATOM 1012 O O . TRP A 1 132 ? -8.524 13.663 13.926 1.00 89.25 132 TRP A O 1
ATOM 1022 N N . PRO A 1 133 ? -8.310 12.024 12.388 1.00 90.12 133 PRO A N 1
ATOM 1023 C CA . PRO A 1 133 ? -7.170 11.387 13.038 1.00 90.12 133 PRO A CA 1
ATOM 1024 C C . PRO A 1 133 ? -5.943 12.302 12.962 1.00 90.12 133 PRO A C 1
ATOM 1026 O O . PRO A 1 133 ? -5.530 12.717 11.873 1.00 90.12 133 PRO A O 1
ATOM 1029 N N . GLY A 1 134 ? -5.371 12.617 14.123 1.00 91.19 134 GLY A N 1
ATOM 1030 C CA . GLY A 1 134 ? -4.147 13.395 14.236 1.00 91.19 134 GLY A CA 1
ATOM 1031 C C . GLY A 1 134 ? -2.889 12.538 14.099 1.00 91.19 134 GLY A C 1
ATOM 1032 O O . GLY A 1 134 ? -2.928 11.325 13.866 1.00 91.19 134 GLY A O 1
ATOM 1033 N N . PHE A 1 135 ? -1.737 13.191 14.226 1.00 93.81 135 PHE A N 1
ATOM 1034 C CA . PHE A 1 135 ? -0.432 12.542 14.103 1.00 93.81 135 PHE A CA 1
ATOM 1035 C C . PHE A 1 135 ? -0.237 11.431 15.143 1.00 93.81 135 PHE A C 1
ATOM 1037 O O . PHE A 1 135 ? 0.294 10.369 14.826 1.00 93.81 135 PHE A O 1
ATOM 1044 N N . GLU A 1 136 ? -0.713 11.651 16.365 1.00 94.00 136 GLU A N 1
ATOM 1045 C CA . GLU A 1 136 ? -0.691 10.695 17.469 1.00 94.00 136 GLU A CA 1
ATOM 1046 C C . GLU A 1 136 ? -1.436 9.396 17.139 1.00 94.00 136 GLU A C 1
ATOM 1048 O O . GLU A 1 136 ? -0.941 8.311 17.447 1.00 94.00 136 GLU A O 1
ATOM 1053 N N . THR A 1 137 ? -2.560 9.487 16.421 1.00 94.44 137 THR A N 1
ATOM 1054 C CA . THR A 1 137 ? -3.300 8.311 15.947 1.00 94.44 137 THR A CA 1
ATOM 1055 C C . THR A 1 137 ? -2.440 7.481 14.991 1.00 94.44 137 THR A C 1
ATOM 1057 O O . THR A 1 137 ? -2.300 6.270 15.167 1.00 94.44 137 THR A O 1
ATOM 1060 N N . TYR A 1 138 ? -1.801 8.122 14.008 1.00 96.25 138 TYR A N 1
ATOM 1061 C CA . TYR A 1 138 ? -0.941 7.426 13.045 1.00 96.25 138 TYR A CA 1
ATOM 1062 C C . TYR A 1 138 ? 0.329 6.860 13.683 1.00 96.25 138 TYR A C 1
ATOM 1064 O O . TYR A 1 138 ? 0.734 5.744 13.354 1.00 96.25 138 TYR A O 1
ATOM 1072 N N . ALA A 1 139 ? 0.941 7.597 14.611 1.00 97.00 139 ALA A N 1
ATOM 1073 C CA . ALA A 1 139 ? 2.098 7.128 15.361 1.00 97.00 139 ALA A CA 1
ATOM 1074 C C . ALA A 1 139 ? 1.757 5.864 16.162 1.00 97.00 139 ALA A C 1
ATOM 1076 O O . ALA A 1 139 ? 2.523 4.898 16.141 1.00 97.00 139 ALA A O 1
ATOM 1077 N N . GLU A 1 140 ? 0.584 5.829 16.801 1.00 96.19 140 GLU A N 1
ATOM 1078 C CA . GLU A 1 140 ? 0.133 4.659 17.551 1.00 96.19 140 GLU A CA 1
ATOM 1079 C C . GLU A 1 140 ? -0.181 3.470 16.631 1.00 96.19 140 GLU A C 1
ATOM 1081 O O . GLU A 1 140 ? 0.223 2.345 16.927 1.00 96.19 140 GLU A O 1
ATOM 1086 N N . VAL A 1 141 ? -0.818 3.707 15.479 1.00 96.38 141 VAL A N 1
ATOM 1087 C CA . VAL A 1 141 ? -1.063 2.680 14.448 1.00 96.38 141 VAL A CA 1
ATOM 1088 C C . VAL A 1 141 ? 0.249 2.052 13.979 1.00 96.38 141 VAL A C 1
ATOM 1090 O O . VAL A 1 141 ? 0.379 0.828 13.958 1.00 96.38 141 VAL A O 1
ATOM 1093 N N . VAL A 1 142 ? 1.251 2.869 13.641 1.00 97.31 142 VAL A N 1
ATOM 1094 C CA . VAL A 1 142 ? 2.570 2.366 13.234 1.00 97.31 142 VAL A CA 1
ATOM 1095 C C . VAL A 1 142 ? 3.203 1.575 14.375 1.00 97.31 142 VAL A C 1
ATOM 1097 O O . VAL A 1 142 ? 3.594 0.428 14.176 1.00 97.31 142 VAL A O 1
ATOM 1100 N N . LYS A 1 143 ? 3.251 2.136 15.586 1.00 96.88 143 LYS A N 1
ATOM 1101 C CA . LYS A 1 143 ? 3.855 1.495 16.760 1.00 96.88 143 LYS A CA 1
ATOM 1102 C C . LYS A 1 143 ? 3.230 0.134 17.082 1.00 96.88 143 LYS A C 1
ATOM 1104 O O . LYS A 1 143 ? 3.969 -0.799 17.391 1.00 96.88 143 LYS A O 1
ATOM 1109 N N . ARG A 1 144 ? 1.900 0.006 17.011 1.00 95.38 144 ARG A N 1
ATOM 1110 C CA . ARG A 1 144 ? 1.184 -1.241 17.336 1.00 95.38 144 ARG A CA 1
ATOM 1111 C C . ARG A 1 144 ? 1.239 -2.276 16.218 1.00 95.38 144 ARG A C 1
ATOM 1113 O O . ARG A 1 144 ? 1.355 -3.465 16.506 1.00 95.38 144 ARG A O 1
ATOM 1120 N N . TYR A 1 145 ? 1.140 -1.847 14.960 1.00 95.06 145 TYR A N 1
ATOM 1121 C CA . TYR A 1 145 ? 0.806 -2.757 13.859 1.00 95.06 145 TYR A CA 1
ATOM 1122 C C . TYR A 1 145 ? 1.924 -2.965 12.834 1.00 95.06 145 TYR A C 1
ATOM 1124 O O . TYR A 1 145 ? 1.767 -3.804 11.944 1.00 95.06 145 TYR A O 1
ATOM 1132 N N . TRP A 1 146 ? 3.073 -2.284 12.951 1.00 95.56 146 TRP A N 1
ATOM 1133 C CA . TRP A 1 146 ? 4.184 -2.454 12.001 1.00 95.56 146 TRP A CA 1
ATOM 1134 C C . TRP A 1 146 ? 4.676 -3.905 11.891 1.00 95.56 146 TRP A C 1
ATOM 1136 O O . TRP A 1 146 ? 5.124 -4.314 10.821 1.00 95.56 146 TRP A O 1
ATOM 1146 N N . ILE A 1 147 ? 4.556 -4.705 12.960 1.00 93.69 147 ILE A N 1
ATOM 1147 C CA . ILE A 1 147 ? 4.978 -6.115 12.976 1.00 93.69 147 ILE A CA 1
ATOM 1148 C C . ILE A 1 147 ? 4.225 -6.978 11.950 1.00 93.69 147 ILE A C 1
ATOM 1150 O O . ILE A 1 147 ? 4.695 -8.047 11.572 1.00 93.69 147 ILE A O 1
ATOM 1154 N N . PHE A 1 148 ? 3.078 -6.508 11.454 1.00 88.56 148 PHE A N 1
ATOM 1155 C CA . PHE A 1 148 ? 2.313 -7.183 10.408 1.00 88.56 148 PHE A CA 1
ATOM 1156 C C . PHE A 1 148 ? 2.846 -6.910 8.994 1.00 88.56 148 PHE A C 1
ATOM 1158 O O . PHE A 1 148 ? 2.584 -7.687 8.075 1.00 88.56 148 PHE A O 1
ATOM 1165 N N . LEU A 1 149 ? 3.634 -5.846 8.800 1.00 91.31 149 LEU A N 1
ATOM 1166 C CA . LEU A 1 149 ? 4.141 -5.451 7.483 1.00 91.31 149 LEU A CA 1
ATOM 1167 C C . LEU A 1 149 ? 4.971 -6.545 6.793 1.00 91.31 149 LEU A C 1
ATOM 1169 O O . LEU A 1 149 ? 4.729 -6.776 5.609 1.00 91.31 149 LEU A O 1
ATOM 1173 N N . PRO A 1 150 ? 5.891 -7.271 7.463 1.00 91.25 150 PRO A N 1
ATOM 1174 C CA . PRO A 1 150 ? 6.623 -8.364 6.822 1.00 91.25 150 PRO A CA 1
ATOM 1175 C C . PRO A 1 150 ? 5.703 -9.465 6.280 1.00 91.25 150 PRO A C 1
ATOM 1177 O O . PRO A 1 150 ? 5.935 -9.980 5.187 1.00 91.25 150 PRO A O 1
ATOM 1180 N N . VAL A 1 151 ? 4.628 -9.791 7.009 1.00 87.12 151 VAL A N 1
ATOM 1181 C CA . VAL A 1 151 ? 3.625 -10.775 6.572 1.00 87.12 151 VAL A CA 1
ATOM 1182 C C . VAL A 1 151 ? 2.877 -10.259 5.343 1.00 87.12 151 VAL A C 1
ATOM 1184 O O . VAL A 1 151 ? 2.713 -10.995 4.370 1.00 87.12 151 VAL A O 1
ATOM 1187 N N . ALA A 1 152 ? 2.483 -8.984 5.346 1.00 85.50 152 ALA A N 1
ATOM 1188 C CA . ALA A 1 152 ? 1.815 -8.354 4.211 1.00 85.50 152 ALA A CA 1
ATOM 1189 C C . ALA A 1 152 ? 2.712 -8.292 2.958 1.00 85.50 152 ALA A C 1
ATOM 1191 O O . ALA A 1 152 ? 2.268 -8.638 1.865 1.00 85.50 152 ALA A O 1
ATOM 1192 N N . PHE A 1 153 ? 3.992 -7.937 3.104 1.00 87.12 153 PHE A N 1
ATOM 1193 C CA . PHE A 1 153 ? 4.958 -7.977 2.000 1.00 87.12 153 PHE A CA 1
ATOM 1194 C C . PHE A 1 153 ? 5.163 -9.394 1.457 1.00 87.12 153 PHE A C 1
ATOM 1196 O O . PHE A 1 153 ? 5.247 -9.577 0.243 1.00 87.12 153 PHE A O 1
ATOM 1203 N N . LEU A 1 154 ? 5.214 -10.407 2.328 1.00 85.56 154 LEU A N 1
ATOM 1204 C CA . LEU A 1 154 ? 5.322 -11.802 1.901 1.00 85.56 154 LEU A CA 1
ATOM 1205 C C . LEU A 1 154 ? 4.081 -12.252 1.118 1.00 85.56 154 LEU A C 1
ATOM 1207 O O . LEU A 1 154 ? 4.219 -12.929 0.094 1.00 85.56 154 LEU A O 1
ATOM 1211 N N . ALA A 1 155 ? 2.887 -11.862 1.570 1.00 80.12 155 ALA A N 1
ATOM 1212 C CA . ALA A 1 155 ? 1.634 -12.142 0.873 1.00 80.12 155 ALA A CA 1
ATOM 1213 C C . ALA A 1 155 ? 1.621 -11.513 -0.532 1.00 80.12 155 ALA A C 1
ATOM 1215 O O . ALA A 1 155 ? 1.289 -12.185 -1.506 1.00 80.12 155 ALA A O 1
ATOM 1216 N N . GLU A 1 156 ? 2.081 -10.266 -0.655 1.00 81.62 156 GLU A N 1
ATOM 1217 C CA . GLU A 1 156 ? 2.071 -9.500 -1.910 1.00 81.62 156 GLU A CA 1
ATOM 1218 C C . GLU A 1 156 ? 3.351 -9.647 -2.752 1.00 81.62 156 GLU A C 1
ATOM 1220 O O . GLU A 1 156 ? 3.510 -8.987 -3.779 1.00 81.62 156 GLU A O 1
ATOM 1225 N N . ARG A 1 157 ? 4.277 -10.544 -2.381 1.00 87.25 157 ARG A N 1
ATOM 1226 C CA . ARG A 1 157 ? 5.589 -10.713 -3.048 1.00 87.25 157 ARG A CA 1
ATOM 1227 C C . ARG A 1 157 ? 5.496 -10.874 -4.571 1.00 87.25 157 ARG A C 1
ATOM 1229 O O . ARG A 1 157 ? 6.381 -10.437 -5.299 1.00 87.25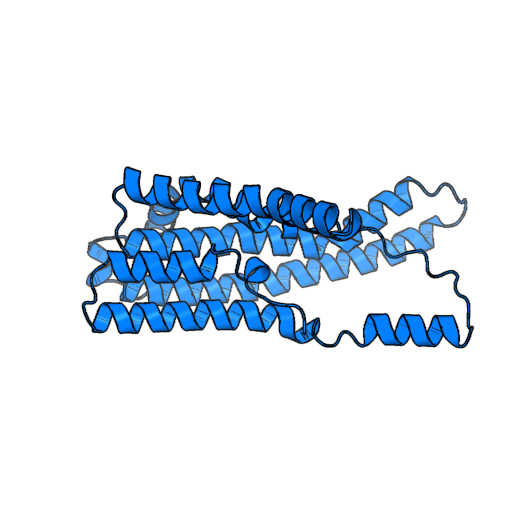 157 ARG A O 1
ATOM 1236 N N . ALA A 1 158 ? 4.424 -11.498 -5.062 1.00 82.56 158 ALA A N 1
ATOM 1237 C CA . ALA A 1 158 ? 4.216 -11.730 -6.488 1.00 82.56 158 ALA A CA 1
ATOM 1238 C C . ALA A 1 158 ? 3.982 -10.425 -7.266 1.00 82.56 158 ALA A C 1
ATOM 1240 O O . ALA A 1 158 ? 4.350 -10.343 -8.435 1.00 82.56 158 ALA A O 1
ATOM 1241 N N . ALA A 1 159 ? 3.430 -9.390 -6.627 1.00 80.31 159 ALA A N 1
ATOM 1242 C CA . ALA A 1 159 ? 3.263 -8.072 -7.233 1.00 80.31 159 ALA A CA 1
ATOM 1243 C C . ALA A 1 159 ? 4.607 -7.355 -7.457 1.00 80.31 159 ALA A C 1
ATOM 1245 O O . ALA A 1 159 ? 4.729 -6.528 -8.362 1.00 80.31 159 ALA A O 1
ATOM 1246 N N . PHE A 1 160 ? 5.627 -7.715 -6.672 1.00 84.50 160 PHE A N 1
ATOM 1247 C CA . PHE A 1 160 ? 6.995 -7.219 -6.814 1.00 84.50 160 PHE A CA 1
ATOM 1248 C C . PHE A 1 160 ? 7.839 -8.048 -7.791 1.00 84.50 160 PHE A C 1
ATOM 1250 O O . PHE A 1 160 ? 8.954 -7.654 -8.126 1.00 84.50 160 PHE A O 1
ATOM 1257 N N . ALA A 1 161 ? 7.330 -9.172 -8.299 1.00 82.94 161 ALA A N 1
ATOM 1258 C CA . ALA A 1 161 ? 8.045 -9.940 -9.306 1.00 82.94 161 ALA A CA 1
ATOM 1259 C C . ALA A 1 161 ? 8.086 -9.165 -10.633 1.00 82.94 161 ALA A C 1
ATOM 1261 O O . ALA A 1 161 ? 7.053 -8.747 -11.165 1.00 82.94 161 ALA A O 1
ATOM 1262 N N . SER A 1 162 ? 9.285 -8.986 -11.193 1.00 66.25 162 SER A N 1
ATOM 1263 C CA . SER A 1 162 ? 9.439 -8.469 -12.554 1.00 66.25 162 SER A CA 1
ATOM 1264 C C . SER A 1 162 ? 8.709 -9.399 -13.516 1.00 66.25 162 SER A C 1
ATOM 1266 O O . SER A 1 162 ? 8.968 -10.605 -13.543 1.00 66.25 162 SER A O 1
ATOM 1268 N N . LYS A 1 163 ? 7.787 -8.854 -14.314 1.00 65.88 163 LYS A N 1
ATOM 1269 C CA . LYS A 1 163 ? 7.182 -9.642 -15.388 1.00 65.88 163 LYS A CA 1
ATOM 1270 C C . LYS A 1 163 ? 8.298 -10.018 -16.367 1.00 65.88 163 LYS A C 1
ATOM 1272 O O . LYS A 1 163 ? 9.133 -9.162 -16.662 1.00 65.88 163 LYS A O 1
ATOM 1277 N N . PRO A 1 164 ? 8.343 -11.268 -16.859 1.00 57.09 164 PRO A N 1
ATOM 1278 C CA . PRO A 1 164 ? 9.311 -11.634 -17.879 1.00 57.09 164 PRO A CA 1
ATOM 1279 C C . PRO A 1 164 ? 9.176 -10.661 -19.050 1.00 57.09 164 PRO A C 1
ATOM 1281 O O . PRO A 1 164 ? 8.054 -10.329 -19.453 1.00 57.09 164 PRO A O 1
ATOM 1284 N N . ALA A 1 165 ? 10.321 -10.182 -19.546 1.00 54.91 165 ALA A N 1
ATOM 1285 C CA . ALA A 1 165 ? 10.370 -9.285 -20.688 1.00 54.91 165 ALA A CA 1
ATOM 1286 C C . ALA A 1 165 ? 9.492 -9.870 -21.796 1.00 54.91 165 ALA A C 1
ATOM 1288 O O . ALA A 1 165 ? 9.611 -11.053 -22.133 1.00 54.91 165 ALA A O 1
ATOM 1289 N N . LYS A 1 166 ? 8.565 -9.060 -22.323 1.00 56.81 166 LYS A N 1
ATOM 1290 C CA . LYS A 1 166 ? 7.761 -9.495 -23.465 1.00 56.81 166 LYS A CA 1
ATOM 1291 C C . LYS A 1 166 ? 8.735 -9.950 -24.560 1.00 56.81 166 LYS A C 1
ATOM 1293 O O . LYS A 1 166 ? 9.720 -9.241 -24.786 1.00 56.81 166 LYS A O 1
ATOM 1298 N N . PRO A 1 167 ? 8.488 -11.101 -25.215 1.00 56.56 167 PRO A N 1
ATOM 1299 C CA . PRO A 1 167 ? 9.290 -11.524 -26.352 1.00 56.56 167 PRO A CA 1
ATOM 1300 C C . PRO A 1 167 ? 9.449 -10.344 -27.302 1.00 56.56 167 PRO A C 1
ATOM 1302 O O . PRO A 1 167 ? 8.466 -9.645 -27.573 1.00 56.56 167 PRO A O 1
ATOM 1305 N N . LYS A 1 168 ? 10.694 -10.086 -27.716 1.00 54.81 168 LYS A N 1
ATOM 1306 C CA . LYS A 1 168 ? 11.033 -8.969 -28.594 1.00 54.81 168 LYS A CA 1
ATOM 1307 C C . LYS A 1 168 ? 10.113 -9.064 -29.806 1.00 54.81 168 LYS A C 1
ATOM 1309 O O . LYS A 1 168 ? 10.123 -10.078 -30.496 1.00 54.81 168 LYS A O 1
ATOM 1314 N N . ASP A 1 169 ? 9.268 -8.055 -29.987 1.00 58.41 169 ASP A N 1
ATOM 1315 C CA . ASP A 1 169 ? 8.434 -7.967 -31.174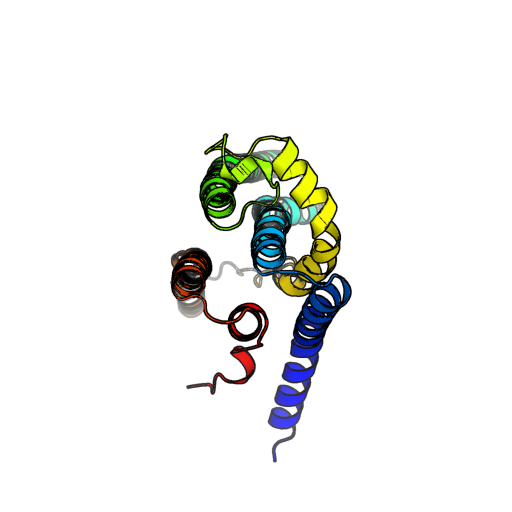 1.00 58.41 169 ASP A CA 1
ATOM 1316 C C . ASP A 1 169 ? 9.414 -7.797 -32.336 1.00 58.41 169 ASP A C 1
ATOM 1318 O O . ASP A 1 169 ? 10.145 -6.809 -32.393 1.00 58.41 169 ASP A O 1
ATOM 1322 N N . ASP A 1 170 ? 9.501 -8.799 -33.202 1.00 63.38 170 ASP A N 1
ATOM 1323 C CA . ASP A 1 170 ? 10.435 -8.858 -34.332 1.00 63.38 170 ASP A CA 1
ATOM 1324 C C . ASP A 1 170 ? 10.124 -7.805 -35.410 1.00 63.38 170 ASP A C 1
ATOM 1326 O O . ASP A 1 170 ? 10.812 -7.714 -36.423 1.00 63.38 170 ASP A O 1
ATOM 1330 N N . GLY A 1 171 ? 9.100 -6.975 -35.179 1.00 61.53 171 GLY A N 1
ATOM 1331 C CA . GLY A 1 171 ? 8.655 -5.947 -36.106 1.00 61.53 171 GLY A CA 1
ATOM 1332 C C . GLY A 1 171 ? 7.968 -6.535 -37.333 1.00 61.53 171 GLY A C 1
ATOM 1333 O O . GLY A 1 171 ? 7.658 -5.781 -38.253 1.00 61.53 171 GLY A O 1
ATOM 1334 N N . ALA A 1 172 ? 7.701 -7.846 -37.349 1.00 69.81 172 ALA A N 1
ATOM 1335 C CA . ALA A 1 172 ? 7.043 -8.494 -38.463 1.00 69.81 172 ALA A CA 1
ATOM 1336 C C . ALA A 1 172 ? 5.639 -7.905 -38.646 1.00 69.81 172 ALA A C 1
ATOM 1338 O O . ALA A 1 172 ? 4.805 -7.900 -37.737 1.00 69.81 172 ALA A O 1
ATOM 1339 N N . VAL A 1 173 ? 5.369 -7.405 -39.850 1.00 77.81 173 VAL A N 1
ATOM 1340 C CA . VAL A 1 173 ? 4.049 -6.905 -40.261 1.00 77.81 173 VAL A CA 1
ATOM 1341 C C . VAL A 1 173 ? 3.281 -8.037 -40.949 1.00 77.81 173 VAL A C 1
ATOM 1343 O O . VAL A 1 173 ? 2.682 -7.862 -42.005 1.00 77.81 173 VAL A O 1
ATOM 1346 N N . THR A 1 174 ? 3.350 -9.245 -40.386 1.00 84.19 174 THR A N 1
ATOM 1347 C CA . THR A 1 174 ? 2.568 -10.386 -40.871 1.00 84.19 174 THR A CA 1
ATOM 1348 C C . THR A 1 174 ? 1.176 -10.366 -40.253 1.00 84.19 174 THR A C 1
ATOM 1350 O O . THR A 1 174 ? 0.959 -9.824 -39.162 1.00 84.19 174 THR A O 1
ATOM 1353 N N . ALA A 1 175 ? 0.213 -10.977 -40.943 1.00 80.38 175 ALA A N 1
ATOM 1354 C CA . ALA A 1 175 ? -1.147 -11.102 -40.437 1.00 80.38 175 ALA A CA 1
ATOM 1355 C C . ALA A 1 175 ? -1.177 -11.852 -39.092 1.00 80.38 175 ALA A C 1
ATOM 1357 O O . ALA A 1 175 ? -1.886 -11.421 -38.178 1.00 80.38 175 ALA A O 1
ATOM 1358 N N . GLU A 1 176 ? -0.356 -12.899 -38.917 1.00 78.88 176 GLU A N 1
ATOM 1359 C CA . GLU A 1 176 ? -0.239 -13.602 -37.636 1.00 78.88 176 GLU A CA 1
ATOM 1360 C C . GLU A 1 176 ? 0.352 -12.722 -36.527 1.00 78.88 176 GLU A C 1
ATOM 1362 O O . GLU A 1 176 ? -0.155 -12.744 -35.404 1.00 78.88 176 GLU A O 1
ATOM 1367 N N . ALA A 1 177 ? 1.381 -11.913 -36.809 1.00 74.12 177 ALA A N 1
ATOM 1368 C CA . ALA A 1 177 ? 1.994 -11.034 -35.811 1.00 74.12 177 ALA A CA 1
ATOM 1369 C C . ALA A 1 177 ? 1.026 -9.932 -35.351 1.00 74.12 177 ALA A C 1
ATOM 1371 O O . ALA A 1 177 ? 0.909 -9.658 -34.152 1.00 74.12 177 ALA A O 1
ATOM 1372 N N . ILE A 1 178 ? 0.261 -9.354 -36.284 1.00 76.38 178 ILE A N 1
ATOM 1373 C CA . ILE A 1 178 ? -0.785 -8.367 -35.987 1.00 76.38 178 ILE A CA 1
ATOM 1374 C C . ILE A 1 178 ? -1.920 -9.014 -35.185 1.00 76.38 178 ILE A C 1
ATOM 1376 O O . ILE A 1 178 ? -2.353 -8.446 -34.179 1.00 76.38 178 ILE A O 1
ATOM 1380 N N . ALA A 1 179 ? -2.376 -10.211 -35.569 1.00 77.25 179 ALA A N 1
ATOM 1381 C CA . ALA A 1 179 ? -3.414 -10.947 -34.847 1.00 77.25 179 ALA A CA 1
ATOM 1382 C C . ALA A 1 179 ? -2.964 -11.323 -33.427 1.00 77.25 179 ALA A C 1
ATOM 1384 O O . ALA A 1 179 ? -3.708 -11.110 -32.467 1.00 77.25 179 ALA A O 1
ATOM 1385 N N . ALA A 1 180 ? -1.723 -11.785 -33.261 1.00 70.81 180 ALA A N 1
ATOM 1386 C CA . ALA A 1 180 ? -1.137 -12.082 -31.960 1.00 70.81 180 ALA A CA 1
ATOM 1387 C C . ALA A 1 180 ? -0.997 -10.819 -31.094 1.00 70.81 180 ALA A C 1
ATOM 1389 O O . ALA A 1 180 ? -1.305 -10.850 -29.902 1.00 70.81 180 ALA A O 1
ATOM 1390 N N . ARG A 1 181 ? -0.588 -9.679 -31.670 1.00 69.88 181 ARG A N 1
ATOM 1391 C CA . ARG A 1 181 ? -0.482 -8.391 -30.960 1.00 69.88 181 ARG A CA 1
ATOM 1392 C C . ARG A 1 181 ? -1.862 -7.861 -30.557 1.00 69.88 181 ARG A C 1
ATOM 1394 O O . ARG A 1 181 ? -2.035 -7.411 -29.424 1.00 69.88 181 ARG A O 1
ATOM 1401 N N . LYS A 1 182 ? -2.863 -7.996 -31.432 1.00 71.81 182 LYS A N 1
ATOM 1402 C CA . LYS A 1 182 ? -4.264 -7.667 -31.144 1.00 71.81 182 LYS A CA 1
ATOM 1403 C C . LYS A 1 182 ? -4.828 -8.564 -30.044 1.00 71.81 182 LYS A C 1
ATOM 1405 O O . LYS A 1 182 ? -5.436 -8.036 -29.127 1.00 71.81 182 LYS A O 1
ATOM 1410 N N . ALA A 1 183 ? -4.559 -9.869 -30.057 1.00 68.69 183 ALA A N 1
ATOM 1411 C CA . ALA A 1 183 ? -4.972 -10.793 -28.999 1.00 68.69 183 ALA A CA 1
ATOM 1412 C C . ALA A 1 183 ? -4.305 -10.485 -27.643 1.00 68.69 183 ALA A C 1
ATOM 1414 O O . ALA A 1 183 ? -4.974 -10.518 -26.611 1.00 68.69 183 ALA A O 1
ATOM 1415 N N . ARG A 1 184 ? -3.014 -10.110 -27.634 1.00 64.69 184 ARG A N 1
ATOM 1416 C CA . ARG A 1 184 ? -2.306 -9.652 -26.420 1.00 64.69 184 ARG A CA 1
ATOM 1417 C C . ARG A 1 184 ? -2.897 -8.360 -25.849 1.00 64.69 184 ARG A C 1
ATOM 1419 O O . ARG A 1 184 ? -3.007 -8.231 -24.636 1.00 64.69 184 ARG A O 1
ATOM 1426 N N . ASN A 1 185 ? -3.270 -7.414 -26.710 1.00 59.75 185 ASN A N 1
ATOM 1427 C CA . ASN A 1 185 ? -3.838 -6.125 -26.300 1.00 59.75 185 ASN A CA 1
ATOM 1428 C C . ASN A 1 185 ? -5.350 -6.200 -26.010 1.00 59.75 185 ASN A C 1
ATOM 1430 O O . ASN A 1 185 ? -5.864 -5.386 -25.252 1.00 59.75 185 ASN A O 1
ATOM 1434 N N . ALA A 1 186 ? -6.055 -7.188 -26.572 1.00 55.62 186 ALA A N 1
ATOM 1435 C CA . ALA A 1 186 ? -7.482 -7.437 -26.364 1.00 55.62 186 ALA A CA 1
ATOM 1436 C C . ALA A 1 186 ? -7.803 -8.129 -25.029 1.00 55.62 186 ALA A C 1
ATOM 1438 O O . ALA A 1 186 ? -8.977 -8.341 -24.732 1.00 55.62 186 ALA A O 1
ATOM 1439 N N . GLN A 1 187 ? -6.806 -8.434 -24.185 1.00 54.59 187 GLN A N 1
ATOM 1440 C CA . GLN A 1 187 ? -7.030 -8.700 -22.759 1.00 54.59 187 GLN A CA 1
ATOM 1441 C C . GLN A 1 187 ? -7.486 -7.403 -22.058 1.00 54.59 187 GLN A C 1
ATOM 1443 O O . GLN A 1 187 ? -6.772 -6.802 -21.257 1.00 54.59 187 GLN A O 1
ATOM 1448 N N . GLY A 1 188 ? -8.710 -6.971 -22.374 1.00 43.56 188 GLY A N 1
ATOM 1449 C CA . GLY A 1 188 ? -9.380 -5.756 -21.905 1.00 43.56 188 GLY A CA 1
ATOM 1450 C C . GLY A 1 188 ? -9.720 -5.738 -20.413 1.00 43.56 188 GLY A C 1
ATOM 1451 O O . GLY A 1 188 ? -10.371 -4.811 -19.945 1.00 43.56 188 GLY A O 1
ATOM 1452 N N . ASP A 1 189 ? -9.246 -6.718 -19.644 1.00 49.06 189 ASP A N 1
ATOM 1453 C CA . ASP A 1 189 ? -9.370 -6.721 -18.186 1.00 49.06 189 ASP A CA 1
ATOM 1454 C C . ASP A 1 189 ? -8.306 -5.825 -17.518 1.00 49.06 189 ASP A C 1
ATOM 1456 O O . ASP A 1 189 ? -8.426 -5.500 -16.342 1.00 49.06 189 ASP A O 1
ATOM 1460 N N . ALA A 1 190 ? -7.280 -5.372 -18.255 1.00 54.22 190 ALA A N 1
ATOM 1461 C CA . ALA A 1 190 ? -6.170 -4.592 -17.700 1.00 54.22 190 ALA A CA 1
ATOM 1462 C C . ALA A 1 190 ? -6.580 -3.218 -17.135 1.00 54.22 190 ALA A C 1
ATOM 1464 O O . ALA A 1 190 ? -5.986 -2.773 -16.156 1.00 54.22 190 ALA A O 1
ATOM 1465 N N . LEU A 1 191 ? -7.596 -2.563 -17.716 1.00 53.84 191 LEU A N 1
ATOM 1466 C CA . LEU A 1 191 ? -8.071 -1.254 -17.243 1.00 53.84 191 LEU A CA 1
ATOM 1467 C C . LEU A 1 191 ? -8.933 -1.364 -15.980 1.00 53.84 191 LEU A C 1
ATOM 1469 O O . LEU A 1 191 ? -8.834 -0.511 -15.105 1.00 53.84 191 LEU A O 1
ATOM 1473 N N . PHE A 1 192 ? -9.746 -2.418 -15.855 1.00 54.28 192 PHE A N 1
ATOM 1474 C CA . PHE A 1 192 ? -10.662 -2.604 -14.721 1.00 54.28 192 PHE A CA 1
ATOM 1475 C C . PHE A 1 192 ? -10.102 -3.491 -13.603 1.00 54.28 192 PHE A C 1
AT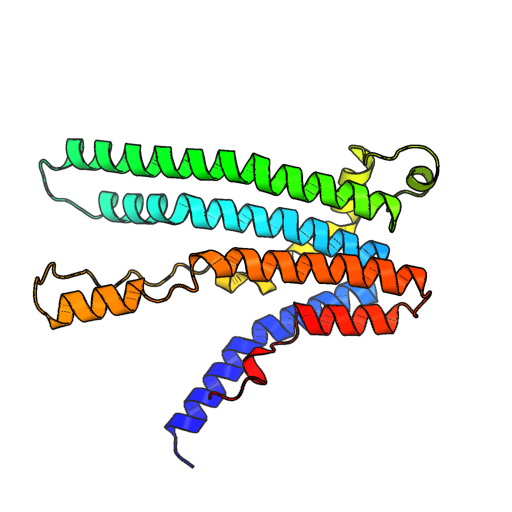OM 1477 O O . PHE A 1 192 ? -10.613 -3.450 -12.483 1.00 54.28 192 PHE A O 1
ATOM 1484 N N . ALA A 1 193 ? -9.052 -4.273 -13.864 1.00 56.22 193 ALA A N 1
ATOM 1485 C CA . ALA A 1 193 ? -8.405 -5.116 -12.859 1.00 56.22 193 ALA A CA 1
ATOM 1486 C C . ALA A 1 193 ? -7.991 -4.355 -11.580 1.00 56.22 193 ALA A C 1
ATOM 1488 O O . ALA A 1 193 ? -8.266 -4.876 -10.496 1.00 56.22 193 ALA A O 1
ATOM 1489 N N . PRO A 1 194 ? -7.424 -3.130 -11.645 1.00 55.41 194 PRO A N 1
ATOM 1490 C CA . PRO A 1 194 ? -7.110 -2.359 -10.441 1.00 55.41 194 PRO A CA 1
ATOM 1491 C C . PRO A 1 194 ? -8.373 -1.995 -9.647 1.00 55.41 194 PRO A C 1
ATOM 1493 O O . PRO A 1 194 ? -8.413 -2.154 -8.428 1.00 55.41 194 PRO A O 1
ATOM 1496 N N . TYR A 1 195 ? -9.439 -1.586 -10.342 1.00 58.03 195 TYR A N 1
ATOM 1497 C CA . TYR A 1 195 ? -10.699 -1.163 -9.725 1.00 58.03 195 TYR A CA 1
ATOM 1498 C C . TYR A 1 195 ? -11.438 -2.311 -9.034 1.00 58.03 195 TYR A C 1
ATOM 1500 O O . TYR A 1 195 ? -11.992 -2.114 -7.956 1.00 58.03 195 TYR A O 1
ATOM 1508 N N . LYS A 1 196 ? -11.408 -3.528 -9.594 1.00 66.12 196 LYS A N 1
ATOM 1509 C CA . LYS A 1 196 ? -12.041 -4.712 -8.979 1.00 66.12 196 LYS A CA 1
ATOM 1510 C C . LYS A 1 196 ? -11.478 -5.007 -7.585 1.00 66.12 196 LYS A C 1
ATOM 1512 O O . LYS A 1 196 ? -12.244 -5.300 -6.667 1.00 66.12 196 LYS A O 1
ATOM 1517 N N . ASN A 1 197 ? -10.159 -4.895 -7.412 1.00 64.38 197 ASN A N 1
ATOM 1518 C CA . ASN A 1 197 ? -9.526 -5.096 -6.107 1.00 64.38 197 ASN A CA 1
ATOM 1519 C C . ASN A 1 197 ? -9.894 -3.985 -5.120 1.00 64.38 197 ASN A C 1
ATOM 1521 O O . ASN A 1 197 ? -10.218 -4.281 -3.974 1.00 64.38 197 ASN A O 1
ATOM 1525 N N . VAL A 1 198 ? -9.919 -2.730 -5.568 1.00 63.47 198 VAL A N 1
ATOM 1526 C CA . VAL A 1 198 ? -10.326 -1.592 -4.731 1.00 63.47 198 VAL A CA 1
ATOM 1527 C C . VAL A 1 198 ? -11.769 -1.762 -4.251 1.00 63.47 198 VAL A C 1
ATOM 1529 O O . VAL A 1 198 ? -12.011 -1.727 -3.046 1.00 63.47 198 VAL A O 1
ATOM 1532 N N . ILE A 1 199 ? -12.707 -2.048 -5.160 1.00 67.19 199 ILE A N 1
ATOM 1533 C CA . ILE A 1 199 ? -14.124 -2.277 -4.836 1.00 67.19 199 ILE A CA 1
ATOM 1534 C C . ILE A 1 199 ? -14.273 -3.410 -3.820 1.00 67.19 199 ILE A C 1
ATOM 1536 O O . ILE A 1 199 ? -14.980 -3.253 -2.829 1.00 67.19 199 ILE A O 1
ATOM 1540 N N . ARG A 1 200 ? -13.571 -4.533 -4.015 1.00 70.12 200 ARG A N 1
ATOM 1541 C CA . ARG A 1 200 ? -13.587 -5.654 -3.065 1.00 70.12 200 ARG A CA 1
ATOM 1542 C C . ARG A 1 200 ? -13.199 -5.212 -1.653 1.00 70.12 200 ARG A C 1
ATOM 1544 O O . ARG A 1 200 ? -13.865 -5.610 -0.701 1.00 70.12 200 ARG A O 1
ATOM 1551 N N . MET A 1 201 ? -12.164 -4.382 -1.521 1.00 65.00 201 MET A N 1
ATOM 1552 C CA . MET A 1 201 ? -11.722 -3.901 -0.209 1.00 65.00 201 MET A CA 1
ATOM 1553 C C . MET A 1 201 ? -12.683 -2.889 0.408 1.00 65.00 201 MET A C 1
ATOM 1555 O O . MET A 1 201 ? -12.897 -2.921 1.615 1.00 65.00 201 MET A O 1
ATOM 1559 N N . HIS A 1 202 ? -13.358 -2.078 -0.406 1.00 63.59 202 HIS A N 1
ATOM 1560 C CA . HIS A 1 202 ? -14.411 -1.172 0.064 1.00 63.59 202 HIS A CA 1
ATOM 1561 C C . HIS A 1 202 ? -15.637 -1.912 0.581 1.00 63.59 202 HIS A C 1
ATOM 1563 O O . HIS A 1 202 ? -16.171 -1.583 1.637 1.00 63.59 202 HIS A O 1
ATOM 1569 N N . LEU A 1 203 ? -16.063 -2.948 -0.138 1.00 72.81 203 LEU A N 1
ATOM 1570 C CA . LEU A 1 203 ? -17.192 -3.773 0.273 1.00 72.81 203 LEU A CA 1
ATOM 1571 C C . LEU A 1 203 ? -16.929 -4.475 1.609 1.00 72.81 203 LEU A C 1
ATOM 1573 O O . LEU A 1 203 ? -17.850 -4.601 2.411 1.00 72.81 203 LEU A O 1
ATOM 1577 N N . LEU A 1 204 ? -15.681 -4.868 1.887 1.00 70.56 204 LEU A N 1
ATOM 1578 C CA . LEU A 1 204 ? -15.310 -5.410 3.195 1.00 70.56 204 LEU A CA 1
ATOM 1579 C C . LEU A 1 204 ? -15.440 -4.373 4.314 1.00 70.56 204 LEU A C 1
ATOM 1581 O O . LEU A 1 204 ? -15.935 -4.713 5.380 1.00 70.56 204 LEU A O 1
ATOM 1585 N N . ILE A 1 205 ? -15.058 -3.116 4.081 1.00 67.38 205 ILE A N 1
ATOM 1586 C CA . ILE A 1 205 ? -15.213 -2.035 5.072 1.00 67.38 205 ILE A CA 1
ATOM 1587 C C . ILE A 1 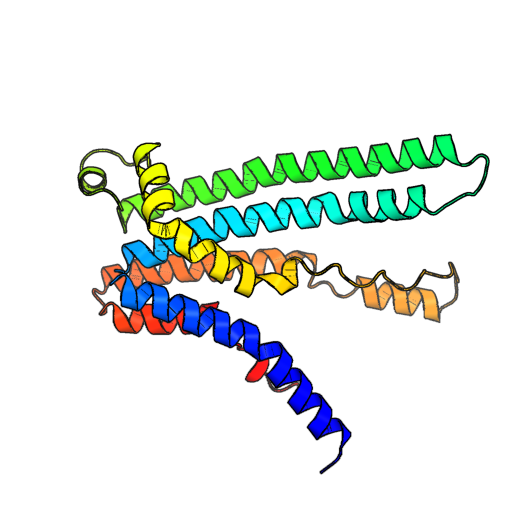205 ? -16.695 -1.817 5.404 1.00 67.38 205 ILE A C 1
ATOM 1589 O O . ILE A 1 205 ? -17.059 -1.750 6.578 1.00 67.38 205 ILE A O 1
ATOM 1593 N N . PHE A 1 206 ? -17.572 -1.800 4.394 1.00 68.62 206 PHE A N 1
ATOM 1594 C CA . PHE A 1 206 ? -19.021 -1.729 4.621 1.00 68.62 206 PHE A CA 1
ATOM 1595 C C . PHE A 1 206 ? -19.564 -2.970 5.337 1.00 68.62 206 PHE A C 1
ATOM 1597 O O . PHE A 1 206 ? -20.412 -2.847 6.220 1.00 68.62 206 PHE A O 1
ATOM 1604 N N . PHE A 1 207 ? -19.042 -4.155 5.014 1.00 76.31 207 PHE A N 1
ATOM 1605 C CA . PHE A 1 207 ? -19.365 -5.384 5.733 1.00 76.31 207 PHE A CA 1
ATOM 1606 C C . PHE A 1 207 ? -18.959 -5.300 7.212 1.00 76.31 207 PHE A C 1
ATOM 1608 O O . PHE A 1 207 ? -19.770 -5.629 8.070 1.00 76.31 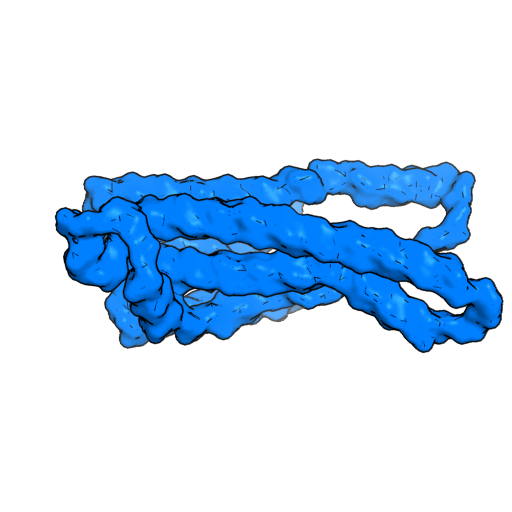207 PHE A O 1
ATOM 1615 N N . PHE A 1 208 ? -17.760 -4.802 7.533 1.00 70.31 208 PHE A N 1
ATOM 1616 C CA . PHE A 1 208 ? -17.310 -4.598 8.915 1.00 70.31 208 PHE A CA 1
ATOM 1617 C C . PHE A 1 208 ? -18.174 -3.593 9.670 1.00 70.31 208 PHE A C 1
ATOM 1619 O O . PHE A 1 208 ? -18.529 -3.843 10.821 1.00 70.31 208 PHE A O 1
ATOM 1626 N N . ALA A 1 209 ? -18.530 -2.477 9.031 1.00 68.50 209 ALA A N 1
ATOM 1627 C CA . ALA A 1 209 ? -19.417 -1.484 9.623 1.00 68.50 209 ALA A CA 1
ATOM 1628 C C . ALA A 1 209 ? -20.789 -2.100 9.952 1.00 68.50 209 ALA A C 1
ATOM 1630 O O . ALA A 1 209 ? -21.285 -1.946 11.067 1.00 68.50 209 ALA A O 1
ATOM 1631 N N . GLY A 1 210 ? -21.362 -2.874 9.022 1.00 73.56 210 GLY A N 1
ATOM 1632 C CA . GLY A 1 210 ? -22.619 -3.593 9.235 1.00 73.56 210 GLY A CA 1
ATOM 1633 C C . GLY A 1 210 ? -22.525 -4.689 10.303 1.00 73.56 210 GLY A C 1
ATOM 1634 O O . GLY A 1 210 ? -23.398 -4.787 11.160 1.00 73.56 210 GLY A O 1
ATOM 1635 N N . ALA A 1 211 ? -21.454 -5.485 10.302 1.00 73.62 211 ALA A N 1
ATOM 1636 C CA . ALA A 1 211 ? -21.244 -6.558 11.274 1.00 73.62 211 ALA A CA 1
ATOM 1637 C C . ALA A 1 211 ? -21.022 -6.018 12.698 1.00 73.62 211 ALA A C 1
ATOM 1639 O O . ALA A 1 211 ? -21.560 -6.574 13.657 1.00 73.62 211 ALA A O 1
ATOM 1640 N N . SER A 1 212 ? -20.294 -4.902 12.823 1.00 67.50 212 SER A N 1
ATOM 1641 C CA . SER A 1 212 ? -20.118 -4.164 14.079 1.00 67.50 212 SER A CA 1
ATOM 1642 C C . SER A 1 212 ? -21.455 -3.618 14.593 1.00 67.50 212 SER A C 1
ATOM 1644 O O . SER A 1 212 ? -21.799 -3.814 15.759 1.00 67.50 212 SER A O 1
ATOM 1646 N N . PHE A 1 213 ? -22.271 -3.030 13.708 1.00 72.81 213 PHE A N 1
ATOM 1647 C CA . PHE A 1 213 ? -23.622 -2.575 14.054 1.00 72.81 213 PHE A CA 1
ATOM 1648 C C . PHE A 1 213 ? -24.529 -3.728 14.518 1.00 72.81 213 PHE A C 1
ATOM 1650 O O . PHE A 1 213 ? -25.315 -3.568 15.451 1.00 72.81 213 PHE A O 1
ATOM 1657 N N . ALA A 1 214 ? -24.376 -4.912 13.920 1.00 78.12 214 ALA A N 1
ATOM 1658 C CA . ALA A 1 214 ? -25.111 -6.122 14.279 1.00 78.12 214 ALA A CA 1
ATOM 1659 C C . ALA A 1 214 ? -24.580 -6.842 15.537 1.00 78.12 214 ALA A C 1
ATOM 1661 O O . ALA A 1 214 ? -25.147 -7.864 15.920 1.00 78.12 214 ALA A O 1
ATOM 1662 N N . LYS A 1 215 ? -23.516 -6.335 16.184 1.00 75.19 215 LYS A N 1
ATOM 1663 C CA . LYS A 1 215 ? -22.854 -6.959 17.348 1.00 75.19 215 LYS A CA 1
ATOM 1664 C C . LYS A 1 215 ? -22.463 -8.427 17.117 1.00 75.19 215 LYS A C 1
ATOM 1666 O O . LYS A 1 215 ? -22.485 -9.223 18.051 1.00 75.19 215 LYS A O 1
ATOM 1671 N N . LEU A 1 216 ? -22.133 -8.793 15.877 1.00 69.81 216 LEU A N 1
ATOM 1672 C CA . LEU A 1 216 ? -21.692 -10.151 15.566 1.00 69.81 216 LEU A CA 1
ATOM 1673 C C . LEU A 1 216 ? -20.327 -10.410 16.215 1.00 69.81 216 LEU A C 1
ATOM 1675 O O . LEU A 1 216 ? -19.431 -9.569 16.137 1.00 69.81 216 LEU A O 1
ATOM 1679 N N . ASP A 1 217 ? -20.184 -11.571 16.857 1.00 57.25 217 ASP A N 1
ATOM 1680 C CA . ASP A 1 217 ? -18.993 -11.925 17.628 1.00 57.25 217 ASP A CA 1
ATOM 1681 C C . ASP A 1 217 ? -17.707 -11.833 16.793 1.00 57.25 217 ASP A C 1
ATOM 1683 O O . ASP A 1 217 ? -17.642 -12.268 15.636 1.00 57.25 217 ASP A O 1
ATOM 1687 N N . ASN A 1 218 ? -16.650 -11.320 17.430 1.00 68.19 218 ASN A N 1
ATOM 1688 C CA . ASN A 1 218 ? -15.363 -11.001 16.808 1.00 68.19 218 ASN A CA 1
ATOM 1689 C C . ASN A 1 218 ? -14.811 -12.149 15.939 1.00 68.19 218 ASN A C 1
ATOM 1691 O O . ASN A 1 218 ? -14.318 -11.909 14.839 1.00 68.19 218 ASN A O 1
ATOM 1695 N N . PHE A 1 219 ? -14.920 -13.406 16.385 1.00 66.50 219 PHE A N 1
ATOM 1696 C CA . PHE A 1 219 ? -14.316 -14.552 15.693 1.00 66.50 219 PHE A CA 1
ATOM 1697 C C . PHE A 1 219 ? -14.911 -14.836 14.303 1.00 66.50 219 PHE A C 1
ATOM 1699 O O . PHE A 1 219 ? -14.167 -15.146 13.373 1.00 66.50 219 PHE A O 1
ATOM 1706 N N . ALA A 1 220 ? -16.229 -14.700 14.124 1.00 67.06 220 ALA A N 1
ATOM 1707 C CA . ALA A 1 220 ? -16.862 -14.931 12.822 1.00 67.06 220 ALA A CA 1
ATOM 1708 C C . ALA A 1 220 ? -16.415 -13.877 11.797 1.00 67.06 220 ALA A C 1
ATOM 1710 O O . ALA A 1 220 ? -16.130 -14.198 10.642 1.00 67.06 220 ALA A O 1
ATOM 1711 N N . ILE A 1 221 ? -16.271 -12.630 12.252 1.00 67.25 221 ILE A N 1
ATOM 1712 C CA . ILE A 1 221 ? -15.740 -11.523 11.457 1.00 67.25 221 ILE A CA 1
ATOM 1713 C C . ILE A 1 221 ? -14.276 -11.801 11.073 1.00 67.25 221 ILE A C 1
ATOM 1715 O O . ILE A 1 221 ? -13.930 -11.696 9.894 1.00 67.25 221 ILE A O 1
ATOM 1719 N N . TYR A 1 222 ? -13.439 -12.244 12.022 1.00 65.06 222 TYR A N 1
ATOM 1720 C CA . TYR A 1 222 ? -12.058 -12.665 11.745 1.00 65.06 222 TYR A CA 1
ATOM 1721 C C . TYR A 1 222 ? -11.987 -13.740 10.663 1.00 65.06 222 TYR A C 1
ATOM 1723 O O . TYR A 1 222 ? -11.253 -13.577 9.689 1.00 65.06 222 TYR A O 1
ATOM 1731 N N . ALA A 1 223 ? -12.759 -14.817 10.813 1.00 68.19 223 ALA A N 1
ATOM 1732 C CA . ALA A 1 223 ? -12.739 -15.950 9.898 1.00 68.19 223 ALA A CA 1
ATOM 1733 C C . ALA A 1 223 ? -13.152 -15.553 8.473 1.00 68.19 223 ALA A C 1
ATOM 1735 O O . ALA A 1 223 ? -12.488 -15.942 7.512 1.00 68.19 223 ALA A O 1
ATOM 1736 N N . VAL A 1 224 ? -14.202 -14.737 8.324 1.00 71.75 224 VAL A N 1
ATOM 1737 C CA . VAL A 1 224 ? -14.676 -14.267 7.012 1.00 71.75 224 VAL A CA 1
ATOM 1738 C C . VAL A 1 224 ? -13.625 -13.403 6.325 1.00 71.75 224 VAL A C 1
ATOM 1740 O O . VAL A 1 224 ? -13.342 -13.599 5.147 1.00 71.75 224 VAL A O 1
ATOM 1743 N N . VAL A 1 225 ? -13.005 -12.475 7.046 1.00 66.31 225 VAL A N 1
ATOM 1744 C CA . VAL A 1 225 ? -12.026 -11.543 6.467 1.00 66.31 225 VAL A CA 1
ATOM 1745 C C . VAL A 1 225 ? -10.777 -12.281 6.041 1.00 66.31 225 VAL A C 1
ATOM 1747 O O . VAL A 1 225 ? -10.302 -12.097 4.922 1.00 66.31 225 VAL A O 1
ATOM 1750 N N . TYR A 1 226 ? -10.281 -13.157 6.909 1.00 65.88 226 TYR A N 1
ATOM 1751 C CA . TYR A 1 226 ? -9.125 -13.981 6.608 1.00 65.88 226 TYR A CA 1
ATOM 1752 C C . TYR A 1 226 ? -9.405 -14.922 5.433 1.00 65.88 226 TYR A C 1
ATOM 1754 O O . TYR A 1 226 ? -8.566 -15.051 4.540 1.00 65.88 226 TYR A O 1
ATOM 1762 N N . ALA A 1 227 ? -10.608 -15.499 5.365 1.00 70.19 227 ALA A N 1
ATOM 1763 C CA . ALA A 1 227 ? -11.032 -16.275 4.211 1.00 70.19 227 ALA A CA 1
ATOM 1764 C C . ALA A 1 227 ? -11.071 -15.410 2.942 1.00 70.19 227 ALA A C 1
ATOM 1766 O O . ALA A 1 227 ? -10.520 -15.787 1.916 1.00 70.19 227 ALA A O 1
ATOM 1767 N N . VAL A 1 228 ? -11.656 -14.214 2.973 1.00 69.00 228 VAL A N 1
ATOM 1768 C CA . VAL A 1 228 ? -11.714 -13.363 1.780 1.00 69.00 228 VAL A CA 1
ATOM 1769 C C . VAL A 1 228 ? -10.313 -12.919 1.352 1.00 69.00 228 VAL A C 1
ATOM 1771 O O . VAL A 1 228 ? -10.017 -13.019 0.167 1.00 69.00 228 VAL A O 1
ATOM 1774 N N . TYR A 1 229 ? -9.443 -12.460 2.248 1.00 62.09 229 TYR A N 1
ATOM 1775 C CA . TYR A 1 229 ? -8.156 -11.870 1.859 1.00 62.09 229 TYR A CA 1
ATOM 1776 C C . TYR A 1 229 ? -7.089 -12.896 1.497 1.00 62.09 229 TYR A C 1
ATOM 1778 O O . TYR A 1 229 ? -6.393 -12.748 0.496 1.00 62.09 229 TYR A O 1
ATOM 1786 N N . PHE A 1 230 ? -6.960 -13.930 2.317 1.00 63.19 230 PHE A N 1
ATOM 1787 C CA . PHE A 1 230 ? -5.779 -14.781 2.305 1.00 63.19 230 PHE A CA 1
ATOM 1788 C C . PHE A 1 230 ? -6.079 -16.205 1.849 1.00 63.19 230 PHE A C 1
ATOM 1790 O O . PHE A 1 230 ? -5.154 -16.940 1.500 1.00 63.19 230 PHE A O 1
ATOM 1797 N N . PHE A 1 231 ? -7.352 -16.617 1.819 1.00 66.88 231 PHE A N 1
ATOM 1798 C CA . PHE A 1 231 ? -7.677 -17.927 1.278 1.00 66.88 231 PHE A CA 1
ATOM 1799 C C . PHE A 1 231 ? -7.347 -17.954 -0.219 1.00 66.88 231 PHE A C 1
ATOM 1801 O O . PHE A 1 231 ? -7.760 -17.065 -0.973 1.00 66.88 231 PHE A O 1
ATOM 1808 N N . PRO A 1 232 ? -6.626 -18.977 -0.698 1.00 60.88 232 PRO A N 1
ATOM 1809 C CA . PRO A 1 232 ? -6.212 -19.060 -2.087 1.00 60.88 232 PRO A CA 1
ATOM 1810 C C . PRO A 1 232 ? -7.389 -19.522 -2.959 1.00 60.88 232 PRO A C 1
ATOM 1812 O O . PRO A 1 232 ? -7.388 -20.629 -3.490 1.00 60.88 232 PRO A O 1
ATOM 1815 N N . TRP A 1 233 ? -8.393 -18.659 -3.162 1.00 66.25 233 TRP A N 1
ATOM 1816 C CA . TRP A 1 233 ? -9.612 -18.927 -3.950 1.00 66.25 233 TRP A CA 1
ATOM 1817 C C . TRP A 1 233 ? -9.327 -19.468 -5.359 1.00 66.25 233 TRP A C 1
ATOM 1819 O O . TRP A 1 233 ? -10.137 -20.190 -5.941 1.00 66.25 233 TRP A O 1
ATOM 1829 N N . ARG A 1 234 ? -8.135 -19.179 -5.896 1.00 63.94 234 ARG A N 1
ATOM 1830 C CA . ARG A 1 234 ? -7.622 -19.747 -7.149 1.00 63.94 234 ARG A CA 1
ATOM 1831 C C . ARG A 1 234 ? -7.512 -21.277 -7.145 1.00 63.94 234 ARG A C 1
ATOM 1833 O O . ARG A 1 234 ? -7.585 -21.874 -8.212 1.00 63.94 234 ARG A O 1
ATOM 1840 N N . LEU A 1 235 ? -7.371 -21.910 -5.979 1.00 62.59 235 LEU A N 1
ATOM 1841 C CA . LEU A 1 235 ? -7.345 -23.369 -5.834 1.00 62.59 235 LEU A CA 1
ATOM 1842 C C . LEU A 1 235 ? -8.733 -24.000 -6.013 1.00 62.59 235 LEU A C 1
ATOM 1844 O O . LEU A 1 235 ? -8.819 -25.146 -6.445 1.00 62.59 235 LEU A O 1
ATOM 1848 N N . LEU A 1 236 ? -9.809 -23.254 -5.736 1.00 66.06 236 LEU A N 1
ATOM 1849 C CA . LEU A 1 236 ? -11.193 -23.723 -5.885 1.00 66.06 236 LEU A CA 1
ATOM 1850 C C . LEU A 1 236 ? -11.787 -23.440 -7.271 1.00 66.06 236 LEU A C 1
ATOM 1852 O O . LEU A 1 236 ? -12.806 -24.023 -7.640 1.00 66.06 236 LEU A O 1
ATOM 1856 N N . LYS A 1 237 ? -11.163 -22.561 -8.062 1.00 61.88 237 LYS A N 1
ATOM 1857 C CA . LYS A 1 237 ? -11.648 -22.223 -9.402 1.00 61.88 237 LYS A CA 1
ATOM 1858 C C . LYS A 1 237 ? -11.361 -23.389 -10.360 1.00 61.88 237 LYS A C 1
ATOM 1860 O O . LYS A 1 237 ? -10.244 -23.537 -10.856 1.00 61.88 237 LYS A O 1
ATOM 1865 N N . LYS A 1 238 ? -12.367 -24.230 -10.635 1.00 48.03 238 LYS A N 1
ATOM 1866 C CA . LYS A 1 238 ? -12.323 -25.146 -11.788 1.00 48.03 238 LYS A CA 1
ATOM 1867 C C . LYS A 1 238 ? -12.182 -24.296 -13.056 1.00 48.03 238 LYS A C 1
ATOM 1869 O O . LYS A 1 238 ? -12.918 -23.328 -13.224 1.00 48.03 238 LYS A O 1
ATOM 1874 N N . ARG A 1 239 ? -11.222 -24.638 -13.924 1.00 47.84 239 ARG A N 1
ATOM 1875 C CA . ARG A 1 239 ? -11.166 -24.087 -15.287 1.00 47.84 239 ARG A CA 1
ATOM 1876 C C . ARG A 1 239 ? -12.457 -24.504 -15.994 1.00 47.84 239 ARG A C 1
ATOM 1878 O O . ARG A 1 239 ? -12.644 -25.697 -16.215 1.00 47.84 239 ARG A O 1
ATOM 1885 N N . THR A 1 240 ? -13.323 -23.544 -16.289 1.00 40.41 240 THR A N 1
ATOM 1886 C CA . THR A 1 240 ? -14.196 -23.605 -17.467 1.00 40.41 240 THR A CA 1
ATOM 1887 C C . THR A 1 240 ? -13.443 -23.019 -18.641 1.00 40.41 240 THR A C 1
ATOM 1889 O O . THR A 1 240 ? -12.761 -21.992 -18.403 1.00 40.41 240 THR A O 1
#

Sequence (240 aa):
MNSTAATAARSRWVEAWPDALAFVGGLAVAWFARWQTTDLVWSLWLSSLVVGYAMILWSSTGMLREFAVGAGTDRTPGTLPGKLLVGSLIGGGSLMMIVFFTVHFGGFHFGHSVFLNQFFPVLPEAKTTHLWPGFETYAEVVKRYWIFLPVAFLAERAAFASKPAKPKDDGAVTAEAIAARKARNAQGDALFAPYKNVIRMHLLIFFFAGASFAKLDNFAIYAVVYAVYFFPWRLLKKRT

Solvent-accessible surface area (backbone atoms only — not comparable to full-atom values): 13784 Å² total; per-residue (Å²): 132,62,68,68,60,54,51,61,50,51,52,52,53,60,70,42,45,57,40,51,48,25,40,52,50,49,52,50,52,41,58,75,68,64,56,50,73,46,51,51,56,51,32,50,50,51,32,49,52,55,52,48,47,51,48,49,55,54,59,44,42,40,64,46,53,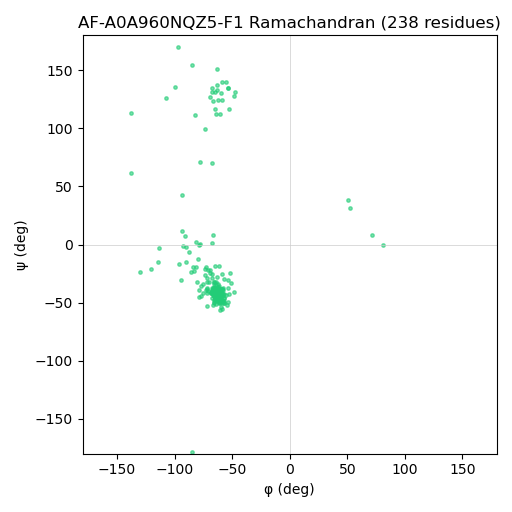55,48,53,54,51,58,74,70,56,80,69,83,91,44,62,70,61,52,50,53,54,48,50,52,46,46,51,51,26,50,52,50,48,55,53,45,51,53,53,53,48,51,50,52,50,56,48,46,28,55,42,38,75,79,40,48,91,48,85,66,40,78,79,77,46,80,62,73,51,71,67,53,55,53,49,50,48,73,74,31,52,82,49,40,65,39,48,46,57,53,48,44,72,78,72,50,77,73,77,77,73,78,79,78,84,74,62,88,43,72,67,50,51,51,52,52,48,57,65,65,62,56,70,55,70,81,50,53,65,52,54,56,52,51,55,55,51,52,47,53,54,47,50,56,51,39,58,74,67,66,57,60,67,66,64,56,51,53,52,51,49,45,69,75,47,45,67,62,75,79,72,57,74,88,127

Foldseek 3Di:
DDPVVVVVVVVVVVVLVLLVVLLVVLVVVCVVLVDFPLLVVLLVLVLCLPVVLVLQLLVLCLVLVVLVVVVVPDPDPPCVVVSVVVNVVSVVSSVVSNVVCCCVVVVVSQVVVLVSCDLRNPDPCSPPDDSGDDPVSVVSSCVSNVVSNVSSCSNCVVSNDRDPDDPPLPPDPDPVSVVVVCVVVVPVCVVCVVVVVVVLVVVLSVVVSVCVVVVPDRVVNVVVVSCSPRNPCVVVDDDD

Secondary structure (DSSP, 8-state):
--HHHHHHHHHHHHHHHHHHHHHHHHHHHHHHTT--HHHHHHHHHHHHHHHHHHHHHHHHTHHHHHHHHHHHH---TT-HHHHHHHHHHHHHHHHHHHHHHHHHHHHHHHHHHHHHHHHS-SSGGGGTS-SS--HHHHHHHHHHHGGGHHHHHHHTGGGGSPPPPPPP------HHHHHHHHHHHT-TTTTTHHHHHHHHHHHHHHHHHHHHHTT--HHHHHHHHHHHHHS-GGGT----

Radius of gyration: 22.59 Å; Cα contacts (8 Å, |Δi|>4): 122; chains: 1; bounding box: 53×56×65 Å

Mean predicted aligned error: 11.15 Å

pLDDT: mean 78.37, std 13.53, range [40.41, 97.31]